Protein 2YCD (pdb70)

Structure (mmCIF, N/CA/C/O backbone):
data_2YCD
#
_entry.id   2YCD
#
_cell.length_a   49.200
_cell.length_b   95.500
_cell.length_c   88.100
_cell.angle_alpha   90.00
_cell.angle_beta   90.00
_cell.angle_gamma   90.00
#
_symmetry.space_group_name_H-M   'C 2 2 21'
#
loop_
_entity.id
_entity.type
_entity.pdbx_description
1 polymer 'GLUTATHIONE S-TRANSFERASE'
2 non-polymer S-(P-NITROBENZYL)GLUTATHIONE
3 non-polymer 'PHOSPHATE ION'
4 water water
#
loop_
_atom_site.group_PDB
_atom_site.id
_atom_site.type_symbol
_atom_site.label_atom_id
_atom_site.label_alt_id
_atom_site.label_comp_id
_atom_site.label_asym_id
_atom_site.label_entity_id
_atom_site.label_seq_id
_atom_site.pdbx_PDB_ins_code
_atom_site.Cartn_x
_atom_site.Cartn_y
_atom_site.Cartn_z
_atom_site.occupancy
_atom_site.B_iso_or_equiv
_atom_site.auth_seq_id
_atom_site.auth_comp_id
_atom_site.auth_asym_id
_atom_site.auth_atom_id
_atom_site.pdbx_PDB_model_num
ATOM 1 N N . LYS A 1 14 ? -12.093 12.865 5.267 1.00 33.39 14 LYS A N 1
ATOM 2 C CA . LYS A 1 14 ? -11.822 14.052 6.071 1.00 38.74 14 LYS A CA 1
ATOM 3 C C . LYS A 1 14 ? -12.009 15.312 5.235 1.00 27.50 14 LYS A C 1
ATOM 4 O O . LYS A 1 14 ? -11.365 15.479 4.203 1.00 29.13 14 LYS A O 1
ATOM 6 N N . PRO A 1 15 ? -12.892 16.210 5.680 1.00 31.03 15 PRO A N 1
ATOM 7 C CA . PRO A 1 15 ? -13.175 17.402 4.878 1.00 20.75 15 PRO A CA 1
ATOM 8 C C . PRO A 1 15 ? -12.058 18.437 4.980 1.00 18.32 15 PRO A C 1
ATOM 9 O O . PRO A 1 15 ? -11.530 18.681 6.067 1.00 20.95 15 PRO A O 1
ATOM 13 N N . ASN A 1 16 ? -11.696 19.032 3.850 1.00 11.79 16 ASN A N 1
ATOM 14 C CA . ASN A 1 16 ? -10.809 20.194 3.823 1.00 11.19 16 ASN A CA 1
ATOM 15 C C . ASN A 1 16 ? -11.357 21.296 4.724 1.00 9.80 16 ASN A C 1
ATOM 16 O O . ASN A 1 16 ? -12.565 21.466 4.817 1.00 10.99 16 ASN A O 1
ATOM 21 N N . PRO A 1 17 ? -10.473 22.057 5.379 1.00 10.08 17 PRO A N 1
ATOM 22 C CA . PRO A 1 17 ? -10.935 23.196 6.166 1.00 9.43 17 PRO A CA 1
ATOM 23 C C . PRO A 1 17 ? -11.234 24.423 5.291 1.00 8.83 17 PRO A C 1
ATOM 24 O O . PRO A 1 17 ? -10.754 24.543 4.152 1.00 9.68 17 PRO A O 1
ATOM 28 N N . THR A 1 18 ? -12.060 25.310 5.840 1.00 9.32 18 THR A N 1
ATOM 29 C CA . THR A 1 18 ? -12.420 26.573 5.218 1.00 9.08 18 THR A CA 1
ATOM 30 C C . THR A 1 18 ? -12.005 27.714 6.155 1.00 9.69 18 THR A C 1
ATOM 31 O O . THR A 1 18 ? -12.312 27.684 7.346 1.00 10.31 18 THR A O 1
ATOM 35 N N . ILE A 1 19 ? -11.291 28.696 5.622 1.00 8.73 19 ILE A N 1
ATOM 36 C CA A ILE A 1 19 ? -10.867 29.836 6.421 0.69 9.14 19 ILE A CA 1
ATOM 37 C CA B ILE A 1 19 ? -10.831 29.843 6.405 0.31 9.12 19 ILE A CA 1
ATOM 38 C C . ILE A 1 19 ? -11.500 31.130 5.936 1.00 9.04 19 ILE A C 1
ATOM 39 O O . ILE A 1 19 ? -11.764 31.302 4.740 1.00 11.05 19 ILE A O 1
ATOM 48 N N . THR A 1 20 ? -11.781 32.035 6.855 1.00 9.34 20 THR A N 1
ATOM 49 C CA . THR A 1 20 ? -12.324 33.331 6.452 1.00 10.06 20 THR A CA 1
ATOM 50 C C . THR A 1 20 ? -11.206 34.327 6.196 1.00 9.60 20 THR A C 1
ATOM 51 O O . THR A 1 20 ? -10.165 34.320 6.879 1.00 12.05 20 THR A O 1
ATOM 55 N N . VAL A 1 21 ? -11.422 35.179 5.196 1.00 9.21 21 VAL A N 1
ATOM 56 C CA . VAL A 1 21 ? -10.423 36.147 4.731 1.00 11.05 21 VAL A CA 1
ATOM 57 C C . VAL A 1 21 ? -11.159 37.411 4.295 1.00 11.49 21 VAL A C 1
ATOM 58 O O . VAL A 1 21 ? -12.374 37.373 4.101 1.00 11.54 21 VAL A O 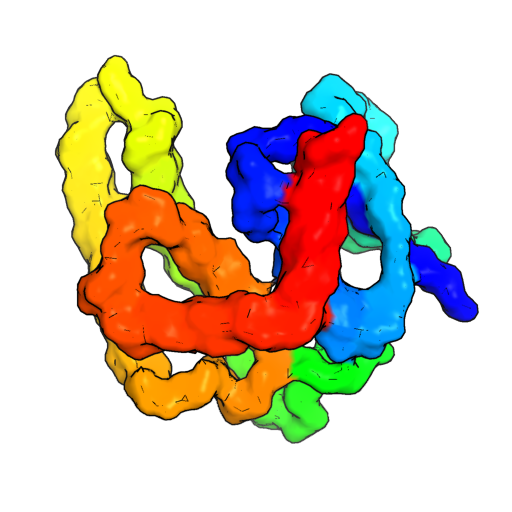1
ATOM 62 N N . PHE A 1 22 ? -10.447 38.529 4.176 1.00 11.53 22 PHE A N 1
ATOM 63 C CA . PHE A 1 22 ? -11.057 39.753 3.645 1.00 12.43 22 PHE A CA 1
ATOM 64 C C . PHE A 1 22 ? -11.426 39.554 2.174 1.00 11.25 22 PHE A C 1
ATOM 65 O O . PHE A 1 22 ? -10.631 39.034 1.389 1.00 12.78 22 PHE A O 1
ATOM 73 N N . GLU A 1 23 ? -12.617 39.999 1.790 1.00 13.07 23 GLU A N 1
ATOM 74 C CA . GLU A 1 23 ? -12.933 40.136 0.371 1.00 15.90 23 GLU A CA 1
ATOM 75 C C . GLU A 1 23 ? -12.039 41.190 -0.286 1.00 13.05 23 GLU A C 1
ATOM 76 O O . GLU A 1 23 ? -11.524 40.971 -1.378 1.00 16.01 23 GLU A O 1
ATOM 82 N N . ARG A 1 24 ? -11.874 42.328 0.381 1.00 12.75 24 ARG A N 1
ATOM 83 C CA . ARG A 1 24 ? -10.998 43.398 -0.113 1.00 17.91 24 ARG A CA 1
ATOM 84 C C . ARG A 1 24 ? -9.988 43.771 0.959 1.00 16.37 24 ARG A C 1
ATOM 85 O O . ARG A 1 24 ? -10.213 44.695 1.736 1.00 20.94 24 ARG A O 1
ATOM 93 N N . SER A 1 25 ? -8.868 43.049 0.999 1.00 14.61 25 SER A N 1
ATOM 94 C CA . SER A 1 25 ? -7.898 43.237 2.074 1.00 16.45 25 SER A CA 1
ATOM 95 C C . SER A 1 25 ? -7.261 44.619 2.057 1.00 16.14 25 SER A C 1
ATOM 96 O O . SER A 1 25 ? -6.914 45.133 0.997 1.00 19.80 25 SER A O 1
ATOM 99 N N . PRO A 1 26 ? -7.095 45.214 3.246 1.00 17.66 26 PRO A N 1
ATOM 100 C CA . PRO A 1 26 ? -6.476 46.541 3.339 1.00 20.45 26 PRO A CA 1
ATOM 101 C C . PRO A 1 26 ? -4.956 46.493 3.168 1.00 23.42 26 PRO A C 1
ATOM 102 O O . PRO A 1 26 ? -4.300 47.523 3.293 1.00 24.55 26 PRO A O 1
ATOM 106 N N . ASP A 1 27 ? -4.400 45.323 2.870 1.00 18.06 27 ASP A N 1
ATOM 107 C CA . ASP A 1 27 ? -2.948 45.184 2.766 1.00 17.19 27 ASP A CA 1
ATOM 108 C C . ASP A 1 27 ? -2.362 45.366 1.362 1.00 20.33 27 ASP A C 1
ATOM 109 O O . ASP A 1 27 ? -1.153 45.210 1.168 1.00 20.81 27 ASP A O 1
ATOM 114 N N . GLY A 1 28 ? -3.198 45.714 0.387 1.00 21.44 28 GLY A N 1
ATOM 115 C CA . GLY A 1 28 ? -2.721 45.960 -0.965 1.00 21.16 28 GLY A CA 1
ATOM 116 C C . GLY A 1 28 ? -2.226 44.718 -1.700 1.00 17.72 28 GLY A C 1
ATOM 117 O O . GLY A 1 28 ? -1.516 44.830 -2.694 1.00 25.37 28 GLY A O 1
ATOM 118 N N . GLY A 1 29 ? -2.600 43.541 -1.214 1.00 22.71 29 GLY A N 1
ATOM 119 C CA . GLY A 1 29 ? -2.179 42.301 -1.840 1.00 19.94 29 GLY A CA 1
ATOM 120 C C . GLY A 1 29 ? -0.814 41.823 -1.369 1.00 13.40 29 GLY A C 1
ATOM 121 O O . GLY A 1 29 ? -0.226 40.942 -1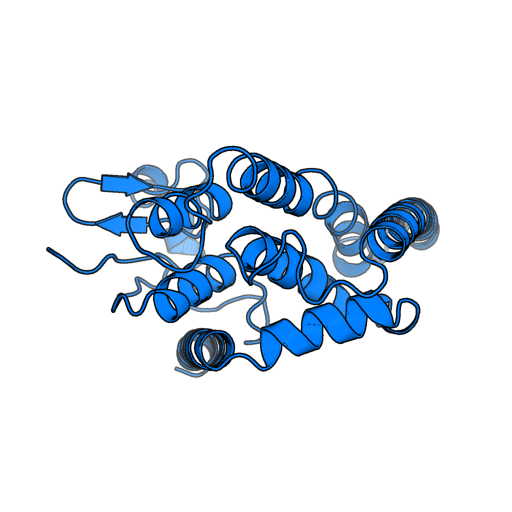.984 1.00 13.47 29 GLY A O 1
ATOM 122 N N . ARG A 1 30 ? -0.329 42.387 -0.266 1.00 13.33 30 ARG A N 1
ATOM 123 C CA . ARG A 1 30 ? 1.018 42.096 0.205 1.00 13.03 30 ARG A CA 1
ATOM 124 C C . ARG A 1 30 ? 1.105 40.919 1.168 1.00 10.56 30 ARG A C 1
ATOM 125 O O . ARG A 1 30 ? 2.185 40.618 1.665 1.00 11.20 30 ARG A O 1
ATOM 133 N N . GLY A 1 31 ? -0.024 40.279 1.447 1.00 11.55 31 GLY A N 1
ATOM 134 C CA . GLY A 1 31 ? -0.031 39.101 2.304 1.00 13.17 31 GLY A CA 1
ATOM 135 C C . GLY A 1 31 ? 0.365 39.374 3.741 1.00 10.61 31 GLY A C 1
ATOM 136 O O . GLY A 1 31 ? 1.116 38.610 4.356 1.00 13.32 31 GLY A O 1
ATOM 137 N N . LEU A 1 32 ? -0.142 40.480 4.279 1.00 11.16 32 LEU A N 1
ATOM 138 C CA . LEU A 1 32 ? 0.209 40.860 5.638 1.00 10.30 32 LEU A CA 1
ATOM 139 C C . LEU A 1 32 ? -0.918 40.604 6.619 1.00 10.54 32 LEU A C 1
ATOM 140 O O . LEU A 1 32 ? -0.688 40.647 7.827 1.00 14.54 32 LEU A O 1
ATOM 145 N N . ALA A 1 33 ? -2.125 40.334 6.135 1.00 10.03 33 ALA A N 1
ATOM 146 C CA . ALA A 1 33 ? -3.237 40.003 7.024 1.00 10.74 33 ALA A CA 1
ATOM 147 C C . ALA A 1 33 ? -3.047 38.611 7.640 1.00 10.35 33 ALA A C 1
ATOM 148 O O . ALA A 1 33 ? -2.273 37.790 7.122 1.00 10.27 33 ALA A O 1
ATOM 150 N N . ARG A 1 34 ? -3.771 38.339 8.725 1.00 8.70 34 ARG A N 1
ATOM 151 C CA A ARG A 1 34 ? -3.489 37.163 9.554 0.53 8.57 34 ARG A CA 1
ATOM 152 C CA B ARG A 1 34 ? -3.489 37.165 9.555 0.47 8.58 34 ARG A CA 1
ATOM 153 C C . ARG A 1 34 ? -3.977 35.830 8.993 1.00 8.71 34 ARG A C 1
ATOM 154 O O . ARG A 1 34 ? -3.725 34.782 9.579 1.00 8.44 34 ARG A O 1
ATOM 169 N N . ASP A 1 35 ? -4.643 35.857 7.841 1.00 8.32 35 ASP A N 1
ATOM 170 C CA . ASP A 1 35 ? -4.890 34.609 7.115 1.00 7.80 35 ASP A CA 1
ATOM 171 C C . ASP A 1 35 ? -3.579 34.058 6.534 1.00 8.32 35 ASP A C 1
ATOM 172 O O . ASP A 1 35 ? -3.457 32.855 6.307 1.00 8.75 35 ASP A O 1
ATOM 177 N N . MET A 1 36 ? -2.587 34.914 6.310 1.00 9.01 36 MET A N 1
ATOM 178 C CA . MET A 1 36 ? -1.372 34.462 5.642 1.00 8.49 36 MET A CA 1
ATOM 179 C C . MET A 1 36 ? -0.626 33.332 6.386 1.00 8.40 36 MET A C 1
ATOM 180 O O . MET A 1 36 ? -0.256 32.327 5.768 1.00 7.95 36 MET A O 1
ATOM 185 N N . PRO A 1 37 ? -0.399 33.475 7.707 1.00 7.31 37 PRO A N 1
ATOM 186 C CA . PRO A 1 37 ? 0.300 32.365 8.383 1.00 7.72 37 PRO A CA 1
ATOM 187 C C . PRO A 1 37 ? -0.503 31.078 8.349 1.00 6.08 37 PRO A C 1
ATOM 188 O O . PRO A 1 37 ? 0.085 30.002 8.286 1.00 7.96 37 PRO A O 1
ATOM 192 N N . VAL A 1 38 ? -1.834 31.171 8.382 1.00 7.35 38 VAL A N 1
ATOM 193 C CA . VAL A 1 38 ? -2.676 29.983 8.282 1.00 7.21 38 VAL A CA 1
ATOM 194 C C . VAL A 1 38 ? -2.540 29.318 6.893 1.00 7.00 38 VAL A C 1
ATOM 195 O O . VAL A 1 38 ? -2.364 28.108 6.800 1.00 7.01 38 VAL A O 1
ATOM 199 N N . ARG A 1 39 ? -2.652 30.105 5.824 1.00 7.55 39 ARG A N 1
ATOM 200 C CA . ARG A 1 39 ? -2.464 29.601 4.463 1.00 7.61 39 ARG A CA 1
ATOM 201 C C . ARG A 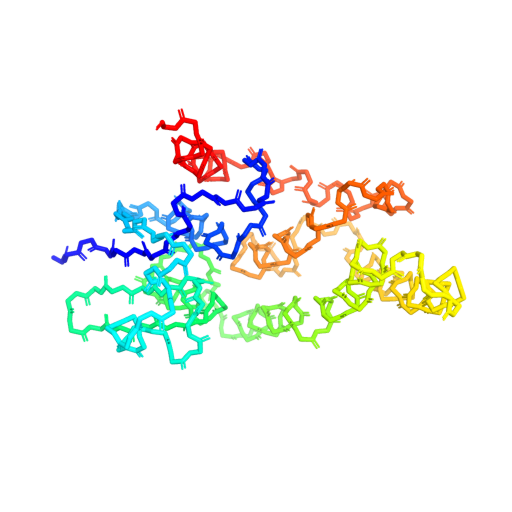1 39 ? -1.094 28.947 4.323 1.00 6.88 39 ARG A C 1
ATOM 202 O O . ARG A 1 39 ? -0.964 27.872 3.711 1.00 8.08 39 ARG A O 1
ATOM 210 N N . TRP A 1 40 ? -0.063 29.606 4.835 1.00 7.36 40 TRP A N 1
ATOM 211 C CA . TRP A 1 40 ? 1.294 29.085 4.738 1.00 7.35 40 TRP A CA 1
ATOM 212 C C . TRP A 1 40 ? 1.428 27.742 5.476 1.00 6.43 40 TRP A C 1
ATOM 213 O O . TRP A 1 40 ? 1.989 26.766 4.936 1.00 7.50 40 TRP A O 1
ATOM 224 N N . ALA A 1 41 ? 0.868 27.642 6.680 1.00 7.32 41 ALA A N 1
ATOM 225 C CA . ALA A 1 41 ? 0.890 26.376 7.403 1.00 8.19 41 ALA A CA 1
ATOM 226 C C . ALA A 1 41 ? 0.202 25.259 6.615 1.00 8.12 41 ALA A C 1
ATOM 227 O O . ALA A 1 41 ? 0.719 24.129 6.526 1.00 8.41 41 ALA A O 1
ATOM 229 N N . LEU A 1 42 ? -0.984 25.546 6.080 1.00 8.38 42 LEU A N 1
ATOM 230 C CA . LEU A 1 42 ? -1.695 24.548 5.260 1.00 8.44 42 LEU A CA 1
ATOM 231 C C . LEU A 1 42 ? -0.868 24.113 4.052 1.00 7.90 42 LEU A C 1
ATOM 232 O O . LEU A 1 42 ? -0.812 22.923 3.732 1.00 9.33 42 LEU A O 1
ATOM 237 N N . GLU A 1 43 ? -0.217 25.061 3.389 1.00 8.75 43 GLU A N 1
ATOM 238 C CA . GLU A 1 43 ? 0.623 24.701 2.247 1.00 9.03 43 GLU A CA 1
ATOM 239 C C . GLU A 1 43 ? 1.862 23.888 2.636 1.00 8.76 43 GLU A C 1
ATOM 240 O O . GLU A 1 43 ? 2.257 22.978 1.894 1.00 10.93 43 GLU A O 1
ATOM 246 N N . GLU A 1 44 ? 2.448 24.174 3.797 1.00 9.87 44 GLU A N 1
ATOM 247 C CA . GLU A 1 44 ? 3.620 23.411 4.260 1.00 9.28 44 GLU A CA 1
ATOM 248 C C . GLU A 1 44 ? 3.262 21.951 4.508 1.00 11.31 44 GLU A C 1
ATOM 249 O O . GLU A 1 44 ? 4.069 21.068 4.226 1.00 13.37 44 GLU A O 1
ATOM 255 N N . VAL A 1 45 ? 2.058 21.698 5.018 1.00 10.87 45 VAL A N 1
ATOM 256 C CA . VAL A 1 45 ? 1.665 20.319 5.319 1.00 11.53 45 VAL A CA 1
ATOM 257 C C . VAL A 1 45 ? 0.930 19.647 4.147 1.00 12.60 45 VAL A C 1
ATOM 258 O O . VAL A 1 45 ? 0.630 18.447 4.210 1.00 14.99 45 VAL A O 1
ATOM 262 N N . GLY A 1 46 ? 0.663 20.391 3.074 1.00 11.81 46 GLY A N 1
ATOM 263 C CA . GLY A 1 46 ? 0.030 19.826 1.892 1.00 12.74 46 GLY A CA 1
ATOM 264 C C . GLY A 1 46 ? -1.452 19.549 2.093 1.00 17.18 46 GLY A C 1
ATOM 265 O O . GLY A 1 46 ? -1.997 18.597 1.538 1.00 18.74 46 GLY A O 1
ATOM 266 N N . GLN A 1 47 ? -2.117 20.382 2.886 1.00 12.15 47 GLN A N 1
ATOM 267 C CA . GLN A 1 47 ? -3.561 20.255 3.102 1.00 10.85 47 GLN A CA 1
ATOM 268 C C . GLN A 1 47 ? -4.361 21.212 2.206 1.00 12.21 47 GLN A C 1
ATOM 269 O O . GLN A 1 47 ? -4.309 22.427 2.401 1.00 13.64 47 GLN A O 1
ATOM 275 N N . PRO A 1 48 ? -5.126 20.679 1.226 1.00 11.72 48 PRO A N 1
ATOM 276 C CA . PRO A 1 48 ? -6.010 21.557 0.446 1.00 12.03 48 PRO A CA 1
ATOM 277 C C . PRO A 1 48 ? -7.020 22.272 1.339 1.00 10.64 48 PRO A C 1
ATOM 278 O O . PRO A 1 48 ? -7.455 21.723 2.348 1.00 11.21 48 PRO A O 1
ATOM 282 N N . TYR A 1 49 ? -7.361 23.506 0.992 1.00 10.43 49 TYR A N 1
ATOM 283 C CA . TYR A 1 49 ? -8.287 24.271 1.810 1.00 10.23 49 TYR A CA 1
ATOM 284 C C . TYR A 1 49 ? -9.119 25.199 0.936 1.00 9.32 49 TYR A C 1
ATOM 285 O O . TYR A 1 49 ? -8.882 25.343 -0.290 1.00 11.69 49 TYR A O 1
ATOM 294 N N . HIS A 1 50 ? -10.096 25.825 1.569 1.00 9.70 50 HIS A N 1
ATOM 295 C CA . HIS A 1 50 ? -11.028 26.718 0.903 1.00 9.39 50 HIS A CA 1
ATOM 296 C C . HIS A 1 50 ? -11.117 28.013 1.674 1.00 9.68 50 HIS A C 1
ATOM 297 O O . HIS A 1 50 ? -10.756 28.064 2.862 1.00 9.84 50 HIS A O 1
ATOM 304 N N . VAL A 1 51 ? -11.580 29.064 1.012 1.00 10.52 51 VAL A N 1
ATOM 305 C CA . VAL A 1 51 ? -11.764 30.335 1.693 1.00 10.62 51 VAL A CA 1
ATOM 306 C C . VAL A 1 51 ? -13.182 30.852 1.552 1.00 11.85 51 VAL A C 1
ATOM 307 O O . VAL A 1 51 ? -13.886 30.551 0.570 1.00 13.71 51 VAL A O 1
ATOM 311 N N . ARG A 1 52 ? -13.594 31.610 2.559 1.00 11.36 52 ARG A N 1
ATOM 312 C CA A ARG A 1 52 ? -14.836 32.351 2.520 0.53 12.47 52 ARG A CA 1
ATOM 313 C CA B ARG A 1 52 ? -14.843 32.358 2.525 0.47 12.48 52 ARG A CA 1
ATOM 314 C C . ARG A 1 52 ? -14.488 33.827 2.656 1.00 11.85 52 ARG A C 1
ATOM 315 O O . ARG A 1 52 ? -13.958 34.251 3.686 1.00 11.70 52 ARG A O 1
ATOM 330 N N . ARG A 1 53 ? -14.759 34.597 1.604 1.00 12.15 53 ARG A N 1
ATOM 331 C CA . ARG A 1 53 ? -14.415 36.015 1.587 1.00 13.44 53 ARG A CA 1
ATOM 332 C C . ARG A 1 53 ? -15.493 36.852 2.261 1.00 16.07 53 ARG A C 1
ATOM 333 O O . ARG A 1 53 ? -16.681 36.712 1.958 1.00 20.35 53 ARG A O 1
ATOM 341 N N . LEU A 1 54 ? -15.087 37.724 3.175 1.00 13.01 54 LEU A N 1
ATOM 342 C CA . LEU A 1 54 ? -16.030 38.545 3.918 1.00 14.39 54 LEU A CA 1
ATOM 343 C C . LEU A 1 54 ? -15.829 40.013 3.609 1.00 18.99 54 LEU A C 1
ATOM 344 O O . LEU A 1 54 ? -14.711 40.523 3.670 1.00 16.08 54 LEU A O 1
ATOM 349 N N . SER A 1 55 ? -16.924 40.695 3.292 1.00 17.40 55 SER A N 1
ATOM 350 C CA . SER A 1 55 ? -16.895 42.144 3.185 1.00 18.01 55 SER A CA 1
ATOM 351 C C . SER A 1 55 ? -16.760 42.731 4.582 1.00 18.43 55 SER A C 1
ATOM 352 O O . SER A 1 55 ? -17.037 42.062 5.579 1.00 18.68 55 SER A O 1
ATOM 355 N N . PHE A 1 56 ? -16.328 43.982 4.666 1.00 24.84 56 PHE A N 1
ATOM 356 C CA . PHE A 1 56 ? -16.189 44.633 5.965 1.00 25.94 56 PHE A CA 1
ATOM 357 C C . PHE A 1 56 ? -17.517 44.655 6.709 1.00 20.53 56 PHE A C 1
ATOM 358 O O . PHE A 1 56 ? -17.560 44.500 7.926 1.00 27.67 56 PHE A O 1
ATOM 366 N N . GLU A 1 57 ? -18.601 44.823 5.962 1.00 28.06 57 GLU A N 1
ATOM 367 C CA . GLU A 1 57 ? -19.939 44.816 6.543 1.00 30.19 57 GLU A CA 1
ATOM 368 C C . GLU A 1 57 ? -20.328 43.426 7.051 1.00 21.10 57 GLU A C 1
ATOM 369 O O . GLU A 1 57 ? -20.911 43.289 8.116 1.00 22.30 57 GLU A O 1
ATOM 375 N N . ALA A 1 58 ? -20.004 42.395 6.275 1.00 21.84 58 ALA A N 1
ATOM 376 C CA . ALA A 1 58 ? -20.303 41.022 6.675 1.00 19.23 58 ALA A CA 1
ATOM 377 C C . ALA A 1 58 ? -19.573 40.615 7.955 1.00 18.23 58 ALA A C 1
ATOM 378 O O . ALA A 1 58 ? -20.100 39.867 8.768 1.00 19.06 58 ALA A O 1
ATOM 380 N N . MET A 1 59 ? -18.356 41.121 8.138 1.00 20.93 59 MET A N 1
ATOM 381 C CA . MET A 1 59 ? -17.553 40.764 9.302 1.00 21.12 59 MET A CA 1
ATOM 382 C C . MET A 1 59 ? -18.149 41.282 10.600 1.00 20.58 59 MET A C 1
ATOM 383 O O . MET A 1 59 ? -17.846 40.767 11.681 1.00 20.13 59 MET A O 1
ATOM 388 N N . LYS A 1 60 ? -19.002 42.297 10.482 1.00 22.92 60 LYS A N 1
ATOM 389 C CA . LYS A 1 60 ? -19.616 42.927 11.645 1.00 27.90 60 LYS A CA 1
ATOM 390 C C . LYS A 1 60 ? -21.001 42.357 11.960 1.00 33.15 60 LYS A C 1
ATOM 391 O O . LYS A 1 60 ? -21.584 42.681 12.995 1.00 42.68 60 LYS A O 1
ATOM 397 N N . GLU A 1 61 ? -21.527 41.518 11.067 1.00 27.00 61 GLU A N 1
ATOM 398 C CA . GLU A 1 61 ? -22.848 40.916 11.272 1.00 24.68 61 GLU A CA 1
ATOM 399 C C . GLU A 1 61 ? -22.811 39.879 12.390 1.00 22.82 61 GLU A C 1
ATOM 400 O O . GLU A 1 61 ? -21.785 39.231 12.634 1.00 19.80 61 GLU A O 1
ATOM 406 N N . ALA A 1 62 ? -23.948 39.697 13.052 1.00 21.55 62 ALA A N 1
ATOM 407 C CA . ALA A 1 62 ? -24.039 38.752 14.154 1.00 16.98 62 ALA A CA 1
ATOM 408 C C . ALA A 1 62 ? -23.731 37.308 13.741 1.00 19.94 62 ALA A C 1
ATOM 409 O O . ALA A 1 62 ? -23.304 36.493 14.553 1.00 22.54 62 ALA A O 1
ATOM 411 N N . SER A 1 63 ? -23.943 36.996 12.468 1.00 18.33 63 SER A N 1
ATOM 412 C CA A SER A 1 63 ? -23.655 35.668 11.937 0.18 18.21 63 SER A CA 1
ATOM 413 C CA B SER A 1 63 ? -23.660 35.661 11.959 0.82 18.18 63 SER A CA 1
ATOM 414 C C . SER A 1 63 ? -22.165 35.334 11.991 1.00 15.98 63 SER A C 1
ATOM 415 O O . SER A 1 63 ? -21.783 34.189 12.212 1.00 19.07 63 SER A O 1
ATOM 420 N N . HIS A 1 64 ? -21.323 36.336 11.767 1.00 15.37 64 HIS A N 1
ATOM 421 C CA . HIS A 1 64 ? -19.889 36.084 11.789 1.00 16.53 64 HIS A CA 1
ATOM 422 C C . HIS A 1 64 ? -19.364 35.802 13.202 1.00 16.55 64 HIS A C 1
ATOM 423 O O . HIS A 1 64 ? -18.367 35.103 13.372 1.00 14.23 64 HIS A O 1
ATOM 430 N N . LEU A 1 65 ? -20.045 36.330 14.210 1.00 16.81 65 LEU A N 1
ATOM 431 C CA . LEU A 1 65 ? -19.645 36.116 15.600 1.00 15.79 65 LEU A CA 1
ATOM 432 C C . LEU A 1 65 ? -19.695 34.649 16.013 1.00 17.86 65 LEU A C 1
ATOM 433 O O . LEU A 1 65 ? -19.014 34.252 16.962 1.00 19.59 65 LEU A O 1
ATOM 438 N N . ALA A 1 66 ? -20.485 33.833 15.318 1.00 17.95 66 ALA A N 1
ATOM 439 C CA . ALA A 1 66 ? -20.508 32.397 15.584 1.00 20.79 66 ALA A CA 1
ATOM 440 C C . ALA A 1 66 ? -19.208 31.715 15.170 1.00 23.59 66 ALA A C 1
ATOM 441 O O . ALA A 1 66 ? -18.985 30.541 15.481 1.00 30.25 66 ALA A O 1
ATOM 443 N N . TYR A 1 67 ? -18.361 32.445 14.450 1.00 17.80 67 TYR A N 1
ATOM 444 C CA . TYR A 1 67 ? -17.093 31.897 13.965 1.00 17.08 67 TYR A CA 1
ATOM 445 C C . TYR A 1 67 ? -15.906 32.574 14.628 1.00 18.43 67 TYR A C 1
ATOM 446 O O . TYR A 1 67 ? -14.887 31.934 14.920 1.00 19.12 67 TYR A O 1
ATOM 455 N N . GLN A 1 68 ? -16.043 33.875 14.848 1.00 14.18 68 GLN A N 1
ATOM 456 C CA . GLN A 1 68 ? -14.979 34.677 15.426 1.00 12.24 68 GLN A CA 1
ATOM 457 C C . GLN A 1 68 ? -15.651 35.698 16.352 1.00 11.68 68 GLN A C 1
ATOM 458 O O . GLN A 1 68 ? -16.299 36.629 15.879 1.00 12.26 68 GLN A O 1
ATOM 464 N N . PRO A 1 69 ? -15.536 35.493 17.672 1.00 11.32 69 PRO A N 1
ATOM 465 C CA . PRO A 1 69 ? -16.327 36.285 18.627 1.00 12.71 69 PRO A CA 1
ATOM 466 C C . PRO A 1 69 ? -15.983 37.762 18.686 1.00 12.50 69 PRO A C 1
ATOM 467 O O . PRO A 1 69 ? -16.723 38.523 19.316 1.00 12.50 69 PRO A O 1
ATOM 471 N N . PHE A 1 70 ? -14.878 38.165 18.062 1.00 10.10 70 PHE A N 1
ATOM 472 C CA . PHE A 1 70 ? -14.467 39.558 18.054 1.00 9.70 70 PHE A CA 1
ATOM 473 C C . PHE A 1 70 ? -14.629 40.194 16.674 1.00 11.52 70 PHE A C 1
ATOM 474 O O . PHE A 1 70 ? -14.130 41.302 16.433 1.00 12.02 70 PHE A O 1
ATOM 482 N N . GLY A 1 71 ? -15.324 39.485 15.779 1.00 9.99 71 GLY A N 1
ATOM 483 C CA . GLY A 1 71 ? -15.644 40.009 14.458 1.00 13.31 71 GLY A CA 1
ATOM 484 C C . GLY A 1 71 ? -14.441 40.231 13.560 1.00 14.35 71 GLY A C 1
ATOM 485 O O . GLY A 1 71 ? -14.442 41.149 12.728 1.00 17.24 71 GLY A O 1
ATOM 486 N N . GLN A 1 72 ? -13.417 39.392 13.721 1.00 11.76 72 GLN A N 1
ATOM 487 C CA . GLN A 1 72 ? -12.190 39.532 12.956 1.00 10.22 72 GLN A CA 1
ATOM 488 C C . GLN A 1 72 ? -11.933 38.281 12.121 1.00 11.00 72 GLN A C 1
ATOM 489 O O . GLN A 1 72 ? -12.628 37.273 12.259 1.00 12.77 72 GLN A O 1
ATOM 495 N N . ILE A 1 73 ? -10.922 38.348 11.258 1.00 9.60 73 ILE A N 1
ATOM 496 C CA . ILE A 1 73 ? -10.448 37.159 10.528 1.00 10.10 73 ILE A CA 1
ATOM 497 C C . ILE A 1 73 ? -8.999 36.863 10.965 1.00 8.57 73 ILE A C 1
ATOM 498 O O . ILE A 1 73 ? -8.292 37.760 11.424 1.00 9.22 73 ILE A O 1
ATOM 503 N N . PRO A 1 74 ? -8.543 35.614 10.832 1.00 8.24 74 PRO A N 1
ATOM 504 C CA . PRO A 1 74 ? -9.241 34.451 10.268 1.00 8.03 74 PRO A CA 1
ATOM 505 C C . PRO A 1 74 ? -9.945 33.563 11.288 1.00 9.51 74 PRO A C 1
ATOM 506 O O . PRO A 1 74 ? -9.594 33.519 12.466 1.00 9.65 74 PRO A O 1
ATOM 510 N N . SER A 1 75 ? -10.953 32.841 10.822 1.00 10.13 75 SER A N 1
ATOM 511 C CA . SER A 1 75 ? -11.467 31.684 11.543 1.00 9.21 75 SER A CA 1
ATOM 512 C C . SER A 1 75 ? -11.247 30.479 10.645 1.00 9.13 75 SER A C 1
ATOM 513 O O . SER A 1 75 ? -10.922 30.630 9.459 1.00 9.10 75 SER A O 1
ATOM 516 N N . TYR A 1 76 ? -11.454 29.298 11.208 1.00 9.30 76 TYR A N 1
ATOM 517 C CA . TYR A 1 76 ? -11.142 28.026 10.577 1.00 8.45 76 TYR A CA 1
ATOM 518 C C . TYR A 1 76 ? -12.297 27.085 10.894 1.00 10.32 76 TYR A C 1
ATOM 519 O O . TYR A 1 76 ? -12.661 26.926 12.057 1.00 11.60 76 TYR A O 1
ATOM 528 N N . GLU A 1 77 ? -12.870 26.469 9.866 1.00 10.13 77 GLU A N 1
ATOM 529 C CA . GLU A 1 77 ? -13.986 25.546 10.047 1.00 11.70 77 GLU A CA 1
ATOM 530 C C . GLU A 1 77 ? -13.677 24.248 9.355 1.00 13.83 77 GLU A C 1
ATOM 531 O O . GLU A 1 77 ? -13.301 24.234 8.191 1.00 13.33 77 GLU A O 1
ATOM 537 N N . GLN A 1 78 ? -13.842 23.147 10.080 1.00 13.50 78 GLN A N 1
ATOM 538 C CA . GLN A 1 78 ? -13.585 21.824 9.530 1.00 14.03 78 GLN A CA 1
ATOM 539 C C . GLN A 1 78 ? -14.518 20.835 10.211 1.00 15.54 78 GLN A C 1
ATOM 540 O O . GLN A 1 78 ? -14.344 20.491 11.384 1.00 15.32 78 GLN A O 1
ATOM 546 N N . GLY A 1 79 ? -15.538 20.403 9.483 1.00 19.00 79 GLY A N 1
ATOM 547 C CA . GLY A 1 79 ? -16.574 19.604 10.122 1.00 22.09 79 GLY A CA 1
ATOM 548 C C . GLY A 1 79 ? -17.164 20.374 11.298 1.00 14.83 79 GLY A C 1
ATOM 549 O O . GLY A 1 79 ? -17.559 21.541 11.150 1.00 21.03 79 GLY A O 1
ATOM 550 N N . ASP A 1 80 ? -17.217 19.734 12.465 1.00 19.01 80 ASP A N 1
ATOM 551 C CA . ASP A 1 80 ? -17.826 20.332 13.643 1.00 21.31 80 ASP A CA 1
ATOM 552 C C . ASP A 1 80 ? -16.903 21.317 14.329 1.00 18.53 80 ASP A C 1
ATOM 553 O O . ASP A 1 80 ? -17.338 22.050 15.214 1.00 18.72 80 ASP A O 1
ATOM 558 N N . LEU A 1 81 ? -15.630 21.303 13.950 1.00 16.39 81 LEU A N 1
ATOM 559 C CA . LEU A 1 81 ? -14.638 22.151 14.610 1.00 15.39 81 LEU A CA 1
ATOM 560 C C . LEU A 1 81 ? -14.631 23.557 14.024 1.00 11.35 81 LEU A C 1
ATOM 561 O O . LEU A 1 81 ? -14.493 23.734 12.814 1.00 13.09 81 LEU A O 1
ATOM 566 N N . ILE A 1 82 ? -14.812 24.542 14.886 1.00 12.31 82 ILE A N 1
ATOM 567 C CA . ILE A 1 82 ? -14.610 25.937 14.518 1.00 12.07 82 ILE A CA 1
ATOM 568 C C . ILE A 1 82 ? -13.547 26.491 15.462 1.00 11.27 82 ILE A C 1
ATOM 569 O O . ILE A 1 82 ? -13.654 26.371 16.701 1.00 12.08 82 ILE A O 1
ATOM 574 N N . LEU A 1 83 ? -12.507 27.080 14.877 1.00 10.60 83 LEU A N 1
ATOM 575 C CA . LEU A 1 83 ? -11.418 27.691 15.639 1.00 9.67 83 LEU A CA 1
ATOM 576 C C . LEU A 1 83 ? -11.247 29.124 15.226 1.00 10.04 83 LEU A C 1
ATOM 577 O O . LEU A 1 83 ? -11.594 29.524 14.092 1.00 10.17 83 LEU A O 1
ATOM 582 N N . PHE A 1 84 ? -10.670 29.906 16.131 1.00 9.23 84 PHE A N 1
ATOM 583 C CA . PHE A 1 84 ? -10.188 31.236 15.800 1.00 8.07 84 PHE A CA 1
ATOM 584 C C . PHE A 1 84 ? -8.819 31.411 16.462 1.00 7.97 84 PHE A C 1
ATOM 585 O O . PHE A 1 84 ? -8.354 30.499 17.163 1.00 8.15 84 PHE A O 1
ATOM 593 N N . GLU A 1 85 ? -8.206 32.567 16.215 1.00 7.96 85 GLU A N 1
ATOM 594 C CA . GLU A 1 85 ? -6.816 32.903 16.598 1.00 7.26 85 GLU A CA 1
ATOM 595 C C . GLU A 1 85 ? -5.822 32.287 15.640 1.00 6.84 85 GLU A C 1
ATOM 596 O O . GLU A 1 85 ? -5.627 31.079 15.648 1.00 7.03 85 GLU A O 1
ATOM 602 N N . SER A 1 86 ? -5.214 33.121 14.799 1.00 7.68 86 SER A N 1
ATOM 603 C CA . SER A 1 86 ? -4.198 32.651 13.864 1.00 8.45 86 SER A CA 1
ATOM 604 C C . SER A 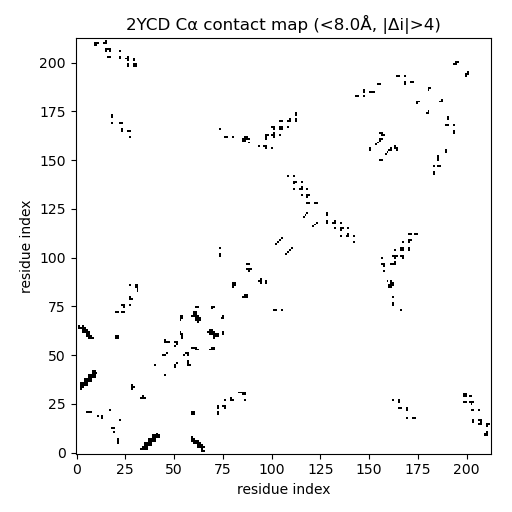1 86 ? -3.136 31.766 14.523 1.00 8.03 86 SER A C 1
ATOM 605 O O . SER A 1 86 ? -2.767 30.734 13.958 1.00 8.10 86 SER A O 1
ATOM 608 N N . GLY A 1 87 ? -2.689 32.130 15.731 1.00 7.38 87 GLY A N 1
ATOM 609 C CA . GLY A 1 87 ? -1.693 31.314 16.417 1.00 7.90 87 GLY A CA 1
ATOM 610 C C . GLY A 1 87 ? -2.216 29.916 16.760 1.00 6.95 87 GLY A C 1
ATOM 611 O O . GLY A 1 87 ? -1.499 28.914 16.642 1.00 7.73 87 GLY A O 1
ATOM 612 N N . ALA A 1 88 ? -3.470 29.841 17.215 1.00 7.30 88 ALA A N 1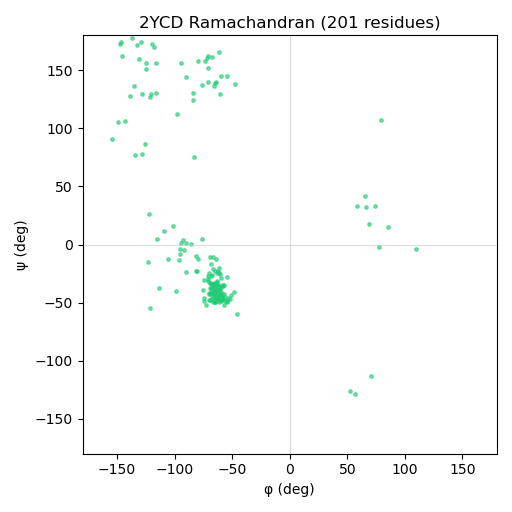
ATOM 613 C CA . ALA A 1 88 ? -4.081 28.576 17.604 1.00 7.72 88 ALA A CA 1
ATOM 614 C C . ALA A 1 88 ? -4.457 27.718 16.399 1.00 7.37 88 ALA A C 1
ATOM 615 O O . ALA A 1 88 ? -4.469 26.483 16.471 1.00 7.61 88 ALA A O 1
ATOM 617 N N . ILE A 1 89 ? -4.786 28.372 15.290 1.00 6.56 89 ILE A N 1
ATOM 618 C CA . ILE A 1 89 ? -5.103 27.672 14.047 1.00 8.25 89 ILE A CA 1
ATOM 619 C C . ILE A 1 89 ? -3.830 27.027 13.493 1.00 6.53 89 ILE A C 1
ATOM 620 O O . ILE A 1 89 ? -3.815 25.837 13.152 1.00 7.51 89 ILE A O 1
ATOM 625 N N . VAL A 1 90 ? -2.748 27.796 13.440 1.00 7.37 90 VAL A N 1
ATOM 626 C CA . VAL A 1 90 ? -1.446 27.240 13.087 1.00 8.04 90 VAL A CA 1
ATOM 627 C C . VAL A 1 90 ? -1.049 26.106 14.027 1.00 7.56 90 VAL A C 1
ATOM 628 O O . VAL A 1 90 ? -0.628 25.043 13.555 1.00 8.66 90 VAL A O 1
ATOM 632 N N . MET A 1 91 ? -1.273 26.271 15.333 1.00 7.95 91 MET A N 1
ATOM 633 C CA A MET A 1 91 ? -0.977 25.199 16.285 0.79 9.35 91 MET A CA 1
ATOM 634 C CA B MET A 1 91 ? -0.952 25.195 16.266 0.21 9.38 91 MET A CA 1
ATOM 635 C C . MET A 1 91 ? -1.726 23.913 15.942 1.00 9.22 91 MET A C 1
ATOM 636 O O . MET A 1 91 ? -1.150 22.827 15.911 1.00 9.70 91 MET A O 1
ATOM 645 N N . HIS A 1 92 ? -3.025 24.037 15.693 1.00 8.15 92 HIS A N 1
ATOM 646 C CA . HIS A 1 92 ? -3.857 22.879 15.367 1.00 9.54 92 HIS A CA 1
ATOM 647 C C . HIS A 1 92 ? -3.392 22.152 14.115 1.00 9.47 92 HIS A C 1
ATOM 648 O O . HIS A 1 92 ? -3.301 20.910 14.101 1.00 11.13 92 HIS A O 1
ATOM 655 N N . ILE A 1 93 ? -3.099 22.911 13.071 1.00 9.09 93 ILE A N 1
ATOM 656 C CA . ILE A 1 93 ? -2.566 22.343 11.835 1.00 10.23 93 ILE A CA 1
ATOM 657 C C . ILE A 1 93 ? -1.254 21.602 12.124 1.00 11.65 93 ILE A C 1
ATOM 658 O O . ILE A 1 93 ? -1.056 20.465 11.666 1.00 12.43 93 ILE A O 1
ATOM 663 N N . ALA A 1 94 ? -0.375 22.235 12.892 1.00 10.98 94 ALA A N 1
ATOM 664 C CA . ALA A 1 94 ? 0.935 21.672 13.207 1.00 11.96 94 ALA A CA 1
ATOM 665 C C . ALA A 1 94 ? 0.857 20.430 14.097 1.00 14.21 94 ALA A C 1
ATOM 666 O O . ALA A 1 94 ? 1.767 19.595 14.071 1.00 16.89 94 ALA A O 1
ATOM 668 N N . GLN A 1 95 ? -0.200 20.312 14.900 1.00 14.14 95 GLN A N 1
ATOM 669 C CA . GLN A 1 95 ? -0.329 19.188 15.831 1.00 17.07 95 GLN A CA 1
ATOM 670 C C . GLN A 1 95 ? -0.839 17.929 15.129 1.00 21.14 95 GLN A C 1
ATOM 671 O O . GLN A 1 95 ? -0.619 16.815 15.611 1.00 25.52 95 GLN A O 1
ATOM 677 N N . HIS A 1 96 ? -1.519 18.091 13.999 1.00 20.32 96 HIS A N 1
ATOM 678 C CA . HIS A 1 96 ? -2.181 16.955 13.365 1.00 21.45 96 HIS A CA 1
ATOM 679 C C . HIS A 1 96 ? -1.624 16.585 11.999 1.00 24.96 96 HIS A C 1
ATOM 680 O O . HIS A 1 96 ? -2.143 15.699 11.320 1.00 29.70 96 HIS A O 1
ATOM 687 N N . HIS A 1 97 ? -0.554 17.265 11.609 1.00 20.68 97 HIS A N 1
ATOM 688 C CA . HIS A 1 97 ? 0.200 16.917 10.418 1.00 20.80 97 HIS A CA 1
ATOM 689 C C . HIS A 1 97 ? 1.669 16.816 10.805 1.00 24.09 97 HIS A C 1
ATOM 690 O O . HIS A 1 97 ? 2.035 17.112 11.944 1.00 34.93 97 HIS A O 1
ATOM 697 N N . SER A 1 98 ? 2.522 16.394 9.878 1.00 23.44 98 SER A N 1
ATOM 698 C CA A SER A 1 98 ? 3.953 16.364 10.147 0.50 22.30 98 SER A CA 1
ATOM 699 C CA B SER A 1 98 ? 3.959 16.353 10.131 0.50 22.31 98 SER A CA 1
ATOM 700 C C . SER A 1 98 ? 4.655 17.505 9.413 1.00 20.35 98 SER A C 1
ATOM 701 O O . SER A 1 98 ? 4.186 17.958 8.368 1.00 27.00 98 SER A O 1
ATOM 706 N N . GLY A 1 99 ? 5.769 17.976 9.976 1.00 20.50 99 GLY A N 1
ATOM 707 C CA . GLY A 1 99 ? 6.580 18.974 9.305 1.00 23.54 99 GLY A CA 1
ATOM 708 C C . GLY A 1 99 ? 6.594 20.376 9.884 1.00 22.72 99 GLY A C 1
ATOM 709 O O . GLY A 1 99 ? 7.320 21.242 9.384 1.00 26.29 99 GLY A O 1
ATOM 710 N N . LEU A 1 100 ? 5.802 20.615 10.922 1.00 14.63 100 LEU A N 1
ATOM 711 C CA . LEU A 1 100 ? 5.756 21.941 11.545 1.00 12.38 100 LEU A CA 1
ATOM 712 C C . LEU A 1 100 ? 6.087 21.952 13.043 1.00 11.80 100 LEU A C 1
ATOM 713 O O . LEU A 1 100 ? 6.322 23.019 13.615 1.00 11.66 100 LEU A O 1
ATOM 718 N N . LEU A 1 101 ? 6.072 20.780 13.679 1.00 13.92 101 LEU A N 1
ATOM 719 C CA . LEU A 1 101 ? 6.488 20.643 15.075 1.00 15.02 101 LEU A CA 1
ATOM 720 C C . LEU A 1 101 ? 7.387 19.420 15.180 1.00 18.52 101 LEU A C 1
ATOM 721 O O . LEU A 1 101 ? 7.100 18.389 14.576 1.00 21.16 101 LEU A O 1
ATOM 726 N N . PRO A 1 102 ? 8.501 19.534 15.909 1.00 17.07 102 PRO A N 1
ATOM 727 C CA . PRO A 1 102 ? 9.349 18.344 16.018 1.00 18.32 102 PRO A CA 1
ATOM 728 C C . PRO A 1 102 ? 8.718 17.300 16.935 1.00 17.96 102 PRO A C 1
ATOM 729 O O . PRO A 1 102 ? 7.853 17.608 17.762 1.00 18.85 102 PRO A O 1
ATOM 733 N N . GLU A 1 103 ? 9.139 16.051 16.758 1.00 26.12 103 GLU A N 1
ATOM 734 C CA . GLU A 1 103 ? 8.630 14.945 17.561 1.00 32.99 103 GLU A CA 1
ATOM 735 C C . GLU A 1 103 ? 9.204 14.930 18.980 1.00 19.91 103 GLU A C 1
ATOM 736 O O . GLU A 1 103 ? 8.491 14.639 19.940 1.00 29.32 103 GLU A O 1
ATOM 742 N N . ASP A 1 104 ? 10.486 15.251 19.106 1.00 20.58 104 ASP A N 1
ATOM 743 C CA . ASP A 1 104 ? 11.120 15.263 20.420 1.00 21.23 104 ASP A CA 1
ATOM 744 C C . ASP A 1 104 ? 10.421 16.269 21.326 1.00 27.86 104 ASP A C 1
ATOM 745 O O . ASP A 1 104 ? 10.218 17.430 20.939 1.00 21.22 104 ASP A O 1
ATOM 750 N N . GLN A 1 105 ? 10.055 15.825 22.526 1.00 21.82 105 GLN A N 1
ATOM 751 C CA . GLN A 1 105 ? 9.243 16.637 23.432 1.00 27.08 105 GLN A CA 1
ATOM 752 C C . GLN A 1 105 ? 9.916 17.931 23.899 1.00 19.40 105 GLN A C 1
ATOM 753 O O . GLN A 1 105 ? 9.247 18.961 24.035 1.00 20.74 105 GLN A O 1
ATOM 759 N N . LEU A 1 106 ? 11.224 17.891 24.133 1.00 18.01 106 LEU A N 1
ATOM 760 C CA . LEU A 1 106 ? 11.941 19.090 24.543 1.00 18.93 106 LEU A CA 1
ATOM 761 C C . LEU A 1 106 ? 11.952 20.119 23.419 1.00 23.12 106 LEU A C 1
ATOM 762 O O . LEU A 1 106 ? 11.635 21.291 23.625 1.00 16.72 106 LEU A O 1
ATOM 767 N N . ARG A 1 107 ? 12.319 19.672 22.225 1.00 17.46 107 ARG A N 1
ATOM 768 C CA . ARG A 1 107 ? 12.356 20.556 21.065 1.00 20.32 107 ARG A CA 1
ATOM 769 C C . ARG A 1 107 ? 10.967 21.109 20.759 1.00 14.61 107 ARG A C 1
ATOM 770 O O . ARG A 1 107 ? 10.818 22.280 20.392 1.00 13.85 107 ARG A O 1
ATOM 778 N N . ARG A 1 108 ? 9.947 20.285 20.915 1.00 11.73 108 ARG A N 1
ATOM 779 C CA A ARG A 1 108 ? 8.589 20.742 20.667 0.36 12.26 108 ARG A CA 1
ATOM 780 C CA B ARG A 1 108 ? 8.579 20.712 20.686 0.64 12.20 108 ARG A CA 1
ATOM 781 C C . ARG A 1 108 ? 8.169 21.841 21.640 1.00 9.46 108 ARG A C 1
ATOM 782 O O . ARG A 1 108 ? 7.565 22.833 21.226 1.00 9.98 108 ARG A O 1
ATOM 797 N N . ALA A 1 109 ? 8.497 21.691 22.923 1.00 9.32 109 ALA A N 1
ATOM 798 C CA . ALA A 1 109 ? 8.153 22.699 23.914 1.00 9.18 109 ALA A CA 1
ATOM 799 C C . ALA A 1 109 ? 8.837 24.024 23.602 1.00 10.42 109 ALA A C 1
ATOM 800 O O . ALA A 1 109 ? 8.236 25.096 23.779 1.00 9.02 109 ALA A O 1
ATOM 802 N N . ARG A 1 110 ? 10.090 23.979 23.155 1.00 10.08 110 ARG A N 1
ATOM 803 C CA . ARG A 1 110 ? 10.783 25.204 22.785 1.00 10.87 110 ARG A CA 1
ATOM 804 C C . ARG A 1 110 ? 10.199 25.838 21.513 1.00 9.89 110 ARG A C 1
ATOM 805 O O . ARG A 1 110 ? 10.173 27.069 21.384 1.00 10.42 110 ARG A O 1
ATOM 813 N N . THR A 1 111 ? 9.723 25.016 20.582 1.00 10.11 111 THR A N 1
ATOM 814 C CA . THR A 1 111 ? 9.077 25.527 19.378 1.00 9.06 111 THR A CA 1
ATOM 815 C C . THR A 1 111 ? 7.820 26.303 19.778 1.00 9.04 111 THR A C 1
ATOM 816 O O . THR A 1 111 ? 7.568 27.409 19.275 1.00 8.67 111 THR A O 1
ATOM 820 N N . VAL A 1 112 ? 7.040 25.741 20.697 1.00 8.98 112 VAL A N 1
ATOM 821 C CA . VAL A 1 112 ? 5.847 26.421 21.195 1.00 7.41 112 VAL A CA 1
ATOM 822 C C . VAL A 1 112 ? 6.229 27.732 21.910 1.00 8.36 112 VAL A C 1
ATOM 823 O O . VAL A 1 112 ? 5.542 28.753 21.738 1.00 7.78 112 VAL A O 1
ATOM 827 N N . ALA A 1 113 ? 7.313 27.743 22.696 1.00 7.42 113 ALA A N 1
ATOM 828 C CA . ALA A 1 113 ? 7.797 29.004 23.254 1.00 7.71 113 ALA A CA 1
ATOM 829 C C . ALA A 1 113 ? 7.977 30.086 22.165 1.00 8.83 113 ALA A C 1
ATOM 830 O O . ALA A 1 113 ? 7.542 31.232 22.335 1.00 8.14 113 ALA A O 1
ATOM 832 N N . TRP A 1 114 ? 8.612 29.726 21.051 1.00 7.28 114 TRP A N 1
ATOM 833 C CA . TRP A 1 114 ? 8.858 30.703 19.996 1.00 7.60 114 TRP A CA 1
ATOM 834 C C . TRP A 1 114 ? 7.583 31.110 19.258 1.00 6.40 114 TRP A C 1
ATOM 835 O O . TRP A 1 114 ? 7.489 32.247 18.801 1.00 7.80 114 TRP A O 1
ATOM 846 N N . MET A 1 115 ? 6.597 30.217 19.164 1.00 7.17 115 MET A N 1
ATOM 847 C CA . MET A 1 115 ? 5.274 30.607 18.635 1.00 7.46 115 MET A CA 1
ATOM 848 C C . MET A 1 115 ? 4.653 31.714 19.495 1.00 7.76 115 MET A C 1
ATOM 849 O O . MET A 1 115 ? 4.197 32.745 18.977 1.00 8.36 115 MET A O 1
ATOM 854 N N . PHE A 1 116 ? 4.652 31.516 20.807 1.00 7.23 116 PHE A N 1
ATOM 855 C CA . PHE A 1 116 ? 4.171 32.558 21.713 1.00 7.40 116 PHE A CA 1
ATOM 856 C C . PHE A 1 116 ? 5.017 33.825 21.681 1.00 6.87 116 PHE A C 1
ATOM 857 O O . PHE A 1 116 ? 4.481 34.929 21.744 1.00 9.01 116 PHE A O 1
ATOM 865 N N . ALA A 1 117 ? 6.339 33.687 21.575 1.00 6.79 117 ALA A N 1
ATOM 866 C CA . ALA A 1 117 ? 7.203 34.866 21.513 1.00 7.64 117 ALA A CA 1
ATOM 867 C C . ALA A 1 117 ? 6.927 35.718 20.279 1.00 6.39 117 ALA A C 1
ATOM 868 O O . ALA A 1 117 ? 6.923 36.947 20.352 1.00 7.38 117 ALA A O 1
ATOM 870 N N . ALA A 1 118 ? 6.715 35.077 19.141 1.00 7.72 118 ALA A N 1
ATOM 871 C CA . ALA A 1 118 ? 6.372 35.817 17.932 1.00 7.41 118 ALA A CA 1
ATOM 872 C C . ALA A 1 118 ? 5.167 36.704 18.199 1.00 7.65 118 ALA A C 1
ATOM 873 O O . ALA A 1 118 ? 5.141 37.864 17.791 1.00 7.90 118 ALA A O 1
ATOM 875 N N . LEU A 1 119 ? 4.136 36.152 18.834 1.00 6.96 119 LEU A N 1
ATOM 876 C CA . LEU A 1 119 ? 2.860 36.870 18.965 1.00 7.61 119 LEU A CA 1
ATOM 877 C C . LEU A 1 119 ? 2.743 37.727 20.217 1.00 9.26 119 LEU A C 1
ATOM 878 O O . LEU A 1 119 ? 1.961 38.688 20.206 1.00 9.94 119 LEU A O 1
ATOM 883 N N . ASN A 1 120 ? 3.508 37.414 21.276 1.00 7.00 120 ASN A N 1
ATOM 884 C CA A ASN A 1 120 ? 3.308 38.054 22.577 0.66 7.41 120 ASN A CA 1
ATOM 885 C CA B ASN A 1 120 ? 3.336 38.046 22.584 0.34 7.41 120 ASN A CA 1
ATOM 886 C C . ASN A 1 120 ? 4.518 38.856 23.076 1.00 8.28 120 ASN A C 1
ATOM 887 O O . ASN A 1 120 ? 4.438 39.514 24.116 1.00 9.59 120 ASN A O 1
ATOM 896 N N . THR A 1 121 ? 5.635 38.772 22.363 1.00 8.05 121 THR A N 1
ATOM 897 C CA . THR A 1 121 ? 6.803 39.604 22.654 1.00 8.50 121 THR A CA 1
ATOM 898 C C . THR A 1 121 ? 7.194 40.454 21.431 1.00 8.22 121 THR A C 1
ATOM 899 O O . THR A 1 121 ? 7.278 41.698 21.518 1.00 10.57 121 THR A O 1
ATOM 903 N N . ILE A 1 122 ? 7.409 39.820 20.283 1.00 7.68 122 ILE A N 1
ATOM 904 C CA . ILE A 1 122 ? 7.824 40.580 19.094 1.00 7.80 122 ILE A CA 1
ATOM 905 C C . ILE A 1 122 ? 6.660 41.380 18.477 1.00 9.78 122 ILE A C 1
ATOM 906 O O . ILE A 1 122 ? 6.774 42.592 18.246 1.00 9.00 122 ILE A O 1
ATOM 911 N N . GLU A 1 123 ? 5.517 40.735 18.268 1.00 8.98 123 GLU A N 1
ATOM 912 C CA . GLU A 1 123 ? 4.406 41.421 17.631 1.00 11.50 123 GLU A CA 1
ATOM 913 C C . GLU A 1 123 ? 3.979 42.701 18.360 1.00 8.51 123 GLU A C 1
ATOM 914 O O . GLU A 1 123 ? 3.813 43.724 17.703 1.00 8.82 123 GLU A O 1
ATOM 920 N N . PRO A 1 124 ? 3.787 42.664 19.694 1.00 7.80 124 PRO A N 1
ATOM 921 C CA . PRO A 1 124 ? 3.365 43.922 20.333 1.00 9.45 124 PRO A CA 1
ATOM 922 C C . PRO A 1 124 ? 4.362 45.060 20.134 1.00 9.45 124 PRO A C 1
ATOM 923 O O . PRO A 1 124 ? 3.932 46.205 19.939 1.00 12.08 124 PRO A O 1
ATOM 927 N N . SER A 1 125 ? 5.658 44.784 20.131 1.00 9.31 125 SER A N 1
ATOM 928 C CA A SER A 1 125 ? 6.661 45.814 19.892 0.33 13.31 125 SER A CA 1
ATOM 929 C CA B SER A 1 125 ? 6.637 45.845 19.902 0.34 13.30 125 SER A CA 1
ATOM 930 C CA C SER A 1 125 ? 6.655 45.827 19.892 0.33 13.31 125 SER A CA 1
ATOM 931 C C . SER A 1 125 ? 6.525 46.398 18.482 1.00 12.90 125 SER A C 1
ATOM 932 O O . SER A 1 125 ? 6.693 47.598 18.260 1.00 13.70 125 SER A O 1
ATOM 939 N N . ILE A 1 126 ? 6.233 45.540 17.513 1.00 10.00 126 ILE A N 1
ATOM 940 C CA . ILE A 1 126 ? 6.057 45.987 16.140 1.00 10.31 126 ILE A CA 1
ATOM 941 C C . ILE A 1 126 ? 4.779 46.790 15.986 1.00 12.25 126 ILE A C 1
ATOM 942 O O . ILE A 1 126 ? 4.789 47.888 15.398 1.00 12.84 126 ILE A O 1
ATOM 947 N N . LEU A 1 127 ? 3.680 46.281 16.520 1.00 10.22 127 LEU A N 1
ATOM 948 C CA . LEU A 1 127 ? 2.393 46.940 16.350 1.00 11.68 127 LEU A CA 1
ATOM 949 C C . LEU A 1 127 ? 2.316 48.266 17.107 1.00 13.10 127 LEU A C 1
ATOM 950 O O . LEU A 1 127 ? 1.663 49.206 16.646 1.00 13.46 127 LEU A O 1
ATOM 955 N N . ASN A 1 128 ? 2.976 48.359 18.257 1.00 12.24 128 ASN A N 1
ATOM 956 C CA . ASN A 1 128 ? 2.992 49.628 18.988 1.00 12.93 128 ASN A CA 1
ATOM 957 C C . ASN A 1 128 ? 3.627 50.703 18.104 1.00 12.82 128 ASN A C 1
ATOM 958 O O . ASN A 1 128 ? 3.162 51.845 18.067 1.00 15.35 128 ASN A O 1
ATOM 963 N N . PHE A 1 129 ? 4.652 50.311 17.359 1.00 11.97 129 PHE A N 1
ATOM 964 C CA . PHE A 1 129 ? 5.303 51.203 16.409 1.00 11.24 129 PHE A CA 1
ATOM 965 C C . PHE A 1 129 ? 4.478 51.487 15.163 1.00 12.50 129 PHE A C 1
ATOM 966 O O . PHE A 1 129 ? 4.265 52.657 14.812 1.00 12.08 129 PHE A O 1
ATOM 974 N N . THR A 1 130 ? 3.996 50.451 14.485 1.00 12.59 130 THR A N 1
ATOM 975 C CA . THR A 1 130 ? 3.304 50.684 13.213 1.00 11.60 130 THR A CA 1
ATOM 976 C C . THR A 1 130 ? 1.965 51.405 13.403 1.00 15.27 130 THR A C 1
ATOM 977 O O . THR A 1 130 ? 1.518 52.134 12.509 1.00 14.83 130 THR A O 1
ATOM 981 N N . THR A 1 131 ? 1.340 51.237 14.565 1.00 16.70 131 THR A N 1
ATOM 982 C CA . THR A 1 131 ? 0.097 51.933 14.867 1.00 14.16 131 THR A CA 1
ATOM 983 C C . THR A 1 131 ? 0.321 53.450 14.910 1.00 17.74 131 THR A C 1
ATOM 984 O O . THR A 1 131 ? -0.432 54.217 14.292 1.00 17.05 131 THR A O 1
ATOM 988 N N . VAL A 1 132 ? 1.353 53.883 15.633 1.00 15.21 132 VAL A N 1
ATOM 989 C CA . VAL A 1 132 ? 1.712 55.294 15.678 1.00 16.08 132 VAL A CA 1
ATOM 990 C C . VAL A 1 132 ? 2.160 55.762 14.296 1.00 15.82 132 VAL A C 1
ATOM 991 O O . VAL A 1 132 ? 1.719 56.811 13.806 1.00 15.88 132 VAL A O 1
ATOM 995 N N . TRP A 1 133 ? 3.018 54.974 13.661 1.00 14.31 133 TRP A N 1
ATOM 996 C CA . TRP A 1 133 ? 3.635 55.361 12.404 1.00 16.07 133 TRP A CA 1
ATOM 997 C C . TRP A 1 133 ? 2.593 55.588 11.315 1.00 15.97 133 TRP A C 1
ATOM 998 O O . TRP A 1 133 ? 2.674 56.573 10.578 1.00 19.24 133 TRP A O 1
ATOM 1009 N N . LEU A 1 134 ? 1.603 54.705 11.224 1.00 16.62 134 LEU A N 1
ATOM 1010 C CA . LEU A 1 134 ? 0.629 54.743 10.131 1.00 17.40 134 LEU A CA 1
ATOM 1011 C C . LEU A 1 134 ? -0.701 55.419 10.488 1.00 28.07 134 LEU A C 1
ATOM 1012 O O . LEU A 1 134 ? -1.262 56.171 9.681 1.00 30.67 134 LEU A O 1
ATOM 1017 N N . PHE A 1 135 ? -1.203 55.167 11.691 1.00 23.34 135 PHE A N 1
ATOM 1018 C CA . PHE A 1 135 ? -2.568 55.562 12.037 1.00 26.13 135 PHE A CA 1
ATOM 1019 C C . PHE A 1 135 ? -2.675 56.892 12.782 1.00 22.99 135 PHE A C 1
ATOM 1020 O O . PHE A 1 135 ? -3.765 57.450 12.891 1.00 25.57 135 PHE A O 1
ATOM 1028 N N . GLU A 1 136 ? -1.555 57.411 13.279 1.00 25.63 136 GLU A N 1
ATOM 1029 C CA . GLU A 1 136 ? -1.603 58.584 14.153 1.00 21.79 136 GLU A CA 1
ATOM 1030 C C . GLU A 1 136 ? -0.804 59.813 13.699 1.00 26.46 136 GLU A C 1
ATOM 1031 O O . GLU A 1 136 ? -0.409 60.639 14.524 1.00 30.07 136 GLU A O 1
ATOM 1037 N N . ARG A 1 137 ? -0.590 59.963 12.394 1.00 24.49 137 ARG A N 1
ATOM 1038 C CA . ARG A 1 137 ? 0.041 61.180 11.891 1.00 23.13 137 ARG A CA 1
ATOM 1039 C C . ARG A 1 137 ? -0.891 62.363 12.086 1.00 33.68 137 ARG A C 1
ATOM 1040 O O . ARG A 1 137 ? -2.094 62.189 12.260 1.00 40.04 137 ARG A O 1
ATOM 1048 N N . ASN A 1 138 ? -0.331 63.566 12.040 1.00 47.75 138 ASN A N 1
ATOM 1049 C CA . ASN A 1 138 ? -1.128 64.787 12.115 1.00 61.04 138 ASN A CA 1
ATOM 1050 C C . ASN A 1 138 ? -1.954 64.870 13.393 1.00 49.15 138 ASN A C 1
ATOM 1051 O O . ASN A 1 138 ? -3.069 65.391 13.399 1.00 58.04 138 ASN A O 1
ATOM 1053 N N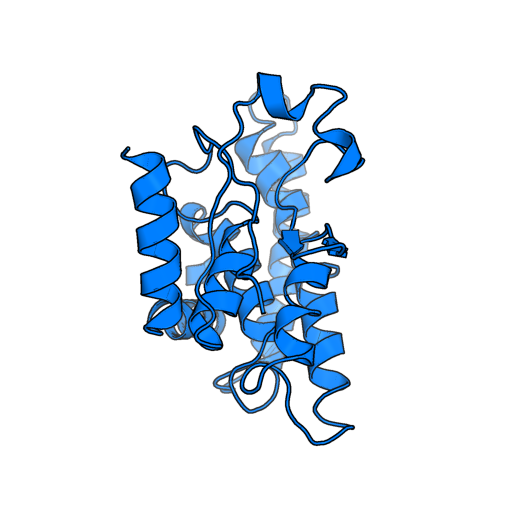 . GLU A 1 139 ? -1.399 64.320 14.465 1.00 55.45 139 GLU A N 1
ATOM 1054 C CA . GLU A 1 139 ? -1.867 64.595 15.818 1.00 60.42 139 GLU A CA 1
ATOM 1055 C C . GLU A 1 139 ? -0.719 64.362 16.784 1.00 56.59 139 GLU A C 1
ATOM 1056 O O . GLU A 1 139 ? -0.526 63.247 17.272 1.00 65.94 139 GLU A O 1
ATOM 1062 N N . PRO A 1 140 ? 0.051 65.426 17.058 1.00 64.53 140 PRO A N 1
ATOM 1063 C CA . PRO A 1 140 ? 1.264 65.329 17.873 1.00 53.16 140 PRO A CA 1
ATOM 1064 C C . PRO A 1 140 ? 0.989 64.855 19.300 1.00 61.11 140 PRO A C 1
ATOM 1065 O O . PRO A 1 140 ? -0.154 64.847 19.761 1.00 69.08 140 PRO A O 1
ATOM 1069 N N . TRP A 1 141 ? 2.051 64.468 19.992 1.00 48.02 141 TRP A N 1
ATOM 1070 C CA . TRP A 1 141 ? 3.386 64.506 19.414 1.00 47.24 141 TRP A CA 1
ATOM 1071 C C . TRP A 1 141 ? 3.670 63.262 18.571 1.00 34.39 141 TRP A C 1
ATOM 1072 O O . TRP A 1 141 ? 4.406 62.378 19.002 1.00 40.42 141 TRP A O 1
ATOM 1074 N N . HIS A 1 142 ? 3.088 63.196 17.373 1.00 46.68 142 HIS A N 1
ATOM 1075 C CA . HIS A 1 142 ? 3.242 62.017 16.528 1.00 37.94 142 HIS A CA 1
ATOM 1076 C C . HIS A 1 142 ? 4.693 61.567 16.476 1.00 33.52 142 HIS A C 1
ATOM 1077 O O . HIS A 1 142 ? 5.011 60.443 16.860 1.00 25.14 142 HIS A O 1
ATOM 1084 N N . GLU A 1 143 ? 5.575 62.446 16.007 1.00 26.22 143 GLU A N 1
ATOM 1085 C CA . GLU A 1 143 ? 6.994 62.105 15.902 1.00 26.22 143 GLU A CA 1
ATOM 1086 C C . GLU A 1 143 ? 7.610 61.741 17.249 1.00 28.58 143 GLU A C 1
ATOM 1087 O O . GLU A 1 143 ? 8.568 60.964 17.309 1.00 27.35 143 GLU A O 1
ATOM 1093 N N . ALA A 1 144 ? 7.065 62.300 18.325 1.00 30.64 144 ALA A N 1
ATOM 1094 C CA . ALA A 1 144 ? 7.566 61.987 19.660 1.00 33.61 144 ALA A CA 1
ATOM 1095 C C . ALA A 1 144 ? 7.153 60.591 20.140 1.00 32.35 144 ALA A C 1
ATOM 1096 O O . ALA A 1 144 ? 7.978 59.841 20.666 1.00 27.00 144 ALA A O 1
ATOM 1098 N N . ARG A 1 145 ? 5.880 60.249 19.965 1.00 30.20 145 ARG A N 1
ATOM 1099 C CA . ARG A 1 145 ? 5.379 58.925 20.339 1.00 24.95 145 ARG A CA 1
ATOM 1100 C C . ARG A 1 145 ? 6.015 57.882 19.417 1.00 25.16 145 ARG A C 1
ATOM 1101 O O . ARG A 1 145 ? 6.291 56.740 19.807 1.00 21.90 145 ARG A O 1
ATOM 1109 N N . LEU A 1 146 ? 6.241 58.291 18.178 1.00 20.64 146 LEU A N 1
ATOM 1110 C CA . LEU A 1 146 ? 6.942 57.468 17.216 1.00 15.28 146 LEU A CA 1
ATOM 1111 C C . LEU A 1 146 ? 8.359 57.140 17.698 1.00 27.08 146 LEU A C 1
ATOM 1112 O O . LEU A 1 146 ? 8.796 55.986 17.654 1.00 16.89 146 LEU A O 1
ATOM 1117 N N . ALA A 1 147 ? 9.078 58.152 18.173 1.00 22.32 147 ALA A N 1
ATOM 1118 C CA . ALA A 1 147 ? 10.448 57.924 18.620 1.00 24.76 147 ALA A CA 1
ATOM 1119 C C . ALA A 1 147 ? 10.495 56.934 19.782 1.00 20.02 147 ALA A C 1
ATOM 1120 O O . ALA A 1 147 ? 11.370 56.063 19.822 1.00 18.74 147 ALA A O 1
ATOM 1122 N N . ARG A 1 148 ? 9.549 57.054 20.706 1.00 17.76 148 ARG A N 1
ATOM 1123 C CA . ARG A 1 148 ? 9.506 56.161 21.861 1.00 20.81 148 ARG A CA 1
ATOM 1124 C C . ARG A 1 148 ? 9.234 54.720 21.461 1.00 18.08 148 ARG A C 1
ATOM 1125 O O . ARG A 1 148 ? 9.945 53.806 21.886 1.00 20.05 148 ARG A O 1
ATOM 1133 N N . THR A 1 149 ? 8.208 54.504 20.644 1.00 16.68 149 THR A N 1
ATOM 1134 C CA . THR A 1 149 ? 7.892 53.134 20.233 1.00 16.36 149 THR A CA 1
ATOM 1135 C C . THR A 1 149 ? 9.006 52.577 19.357 1.00 14.96 149 THR A C 1
ATOM 1136 O O . THR A 1 149 ? 9.318 51.392 19.420 1.00 14.31 149 THR A O 1
ATOM 1140 N N . LYS A 1 150 ? 9.634 53.426 18.546 1.00 14.52 150 LYS A N 1
ATOM 1141 C CA . LYS A 1 150 ? 10.739 52.958 17.716 1.00 12.14 150 LYS A CA 1
ATOM 1142 C C .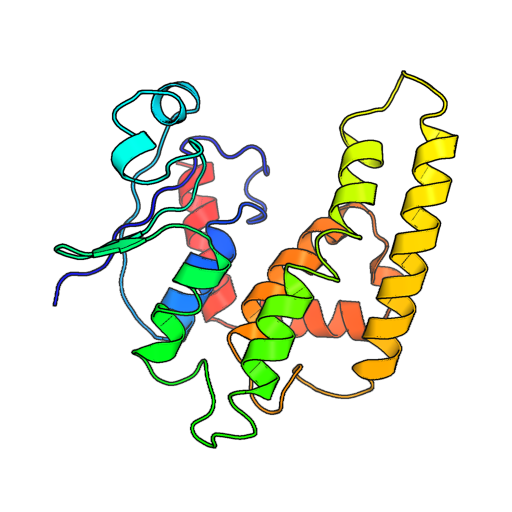 LYS A 1 150 ? 11.918 52.491 18.571 1.00 14.91 150 LYS A C 1
ATOM 1143 O O . LYS A 1 150 ? 12.545 51.464 18.282 1.00 14.67 150 LYS A O 1
ATOM 1149 N N . GLU A 1 151 ? 12.221 53.238 19.627 1.00 16.82 151 GLU A N 1
ATOM 1150 C CA . GLU A 1 151 ? 13.318 52.842 20.511 1.00 17.53 151 GLU A CA 1
ATOM 1151 C C . GLU A 1 151 ? 13.058 51.475 21.153 1.00 15.77 151 GLU A C 1
ATOM 1152 O O . GLU A 1 151 ? 13.941 50.619 21.182 1.00 15.91 151 GLU A O 1
ATOM 1158 N N . GLN A 1 152 ? 11.846 51.262 21.646 1.00 15.31 152 GLN A N 1
ATOM 1159 C CA . GLN A 1 152 ? 11.501 49.970 22.230 1.00 15.87 152 GLN A CA 1
ATOM 1160 C C . GLN A 1 152 ? 11.550 48.841 21.190 1.00 16.24 152 GLN A C 1
ATOM 1161 O O . GLN A 1 152 ? 11.993 47.719 21.489 1.00 14.91 152 GLN A O 1
ATOM 1167 N N . LEU A 1 153 ? 11.113 49.138 19.965 1.00 12.89 153 LEU A N 1
ATOM 1168 C CA . LEU A 1 153 ? 11.184 48.155 18.888 1.00 12.17 153 LEU A CA 1
ATOM 1169 C C . LEU A 1 153 ? 12.631 47.762 18.545 1.00 12.73 153 LEU A C 1
ATOM 1170 O O . LEU A 1 153 ? 12.962 46.573 18.426 1.00 11.89 153 LEU A O 1
ATOM 1175 N N . LEU A 1 154 ? 13.504 48.757 18.391 1.00 12.19 154 LEU A N 1
ATOM 1176 C CA . LEU A 1 154 ? 14.890 48.465 18.049 1.00 14.44 154 LEU A CA 1
ATOM 1177 C C . LEU A 1 154 ? 15.574 47.622 19.125 1.00 11.94 154 LEU A C 1
ATOM 1178 O O . LEU A 1 154 ? 16.363 46.743 18.807 1.00 12.85 154 LEU A O 1
ATOM 1183 N N . LYS A 1 155 ? 15.241 47.863 20.387 1.00 12.76 155 LYS A N 1
ATOM 1184 C CA . LYS A 1 155 ? 15.762 47.048 21.477 1.00 13.88 155 LYS A CA 1
ATOM 1185 C C . LYS A 1 155 ? 15.337 45.571 21.338 1.00 12.80 155 LYS A C 1
ATOM 1186 O O . LYS A 1 155 ? 16.153 44.666 21.483 1.00 12.73 155 LYS A O 1
ATOM 1192 N N . ARG A 1 156 ? 14.061 45.330 21.044 1.00 12.28 156 ARG A N 1
ATOM 1193 C CA . ARG A 1 156 ? 13.583 43.960 20.844 1.00 11.89 156 ARG A CA 1
ATOM 1194 C C . ARG A 1 156 ? 14.211 43.295 19.619 1.00 10.66 156 ARG A C 1
ATOM 1195 O O . ARG A 1 156 ? 14.512 42.103 19.646 1.00 11.06 156 ARG A O 1
ATOM 1203 N N . LEU A 1 157 ? 14.417 44.056 18.545 1.00 11.48 157 LEU A N 1
ATOM 1204 C CA . LEU A 1 157 ? 15.080 43.518 17.367 1.00 9.36 157 LEU A CA 1
ATOM 1205 C C . LEU A 1 157 ? 16.565 43.222 17.628 1.00 10.83 157 LEU A C 1
ATOM 1206 O O . LEU A 1 157 ? 17.080 42.215 17.164 1.00 10.57 157 LEU A O 1
ATOM 1211 N N . ASP A 1 158 ? 17.219 44.089 18.400 1.00 10.74 158 ASP A N 1
ATOM 1212 C CA . ASP A 1 158 ? 18.591 43.817 18.863 1.00 13.65 158 ASP A CA 1
ATOM 1213 C C . ASP A 1 158 ? 18.618 42.469 19.574 1.00 11.33 158 ASP A C 1
ATOM 1214 O O . ASP A 1 158 ? 19.459 41.624 19.305 1.00 11.95 158 ASP A O 1
ATOM 1219 N N . GLU A 1 159 ? 17.687 42.275 20.506 1.00 10.38 159 GLU A N 1
ATOM 1220 C CA . GLU A 1 159 ? 17.630 41.042 21.286 1.00 9.83 159 GLU A CA 1
ATOM 1221 C C . GLU A 1 159 ? 17.357 39.805 20.419 1.00 9.90 159 GLU A C 1
ATOM 1222 O O . GLU A 1 159 ? 18.005 38.756 20.565 1.00 11.71 159 GLU A O 1
ATOM 1228 N N . LEU A 1 160 ? 16.395 39.917 19.507 1.00 10.95 160 LEU A N 1
ATOM 1229 C CA . LEU A 1 160 ? 16.069 38.799 18.636 1.00 11.40 160 LEU A CA 1
ATOM 1230 C C . LEU A 1 160 ? 17.234 38.443 17.709 1.00 11.64 160 LEU A C 1
ATOM 1231 O O . LEU A 1 160 ? 17.537 37.272 17.473 1.00 12.37 160 LEU A O 1
ATOM 1236 N N . SER A 1 161 ? 17.872 39.477 17.172 1.00 11.32 161 SER A N 1
ATOM 1237 C CA . SER A 1 161 ? 19.004 39.300 16.256 1.00 11.75 161 SER A CA 1
ATOM 1238 C C . SER A 1 161 ? 20.189 38.627 16.955 1.00 12.70 161 SER A C 1
ATOM 1239 O O . SER A 1 161 ? 20.804 37.711 16.400 1.00 11.93 161 SER A O 1
ATOM 1242 N N . ALA A 1 162 ? 20.463 39.058 18.184 1.00 11.72 162 ALA A N 1
ATOM 1243 C CA . ALA A 1 162 ? 21.578 38.494 18.935 1.00 15.62 162 ALA A CA 1
ATOM 1244 C C . ALA A 1 162 ? 21.301 37.037 19.233 1.00 16.01 162 ALA A C 1
ATOM 1245 O O . ALA A 1 162 ? 22.185 36.175 19.152 1.00 17.53 162 ALA A O 1
ATOM 1247 N N . TRP A 1 163 ? 20.062 36.739 19.587 1.00 15.38 163 TRP A N 1
ATOM 1248 C CA . TRP A 1 163 ? 19.748 35.376 19.905 1.00 15.65 163 TRP A CA 1
ATOM 1249 C C . TRP A 1 163 ? 19.817 34.467 18.657 1.00 15.28 163 TRP A C 1
ATOM 1250 O O . TRP A 1 163 ? 20.339 33.343 18.718 1.00 17.27 163 TRP A O 1
ATOM 1261 N N . LEU A 1 164 ? 19.311 34.947 17.519 1.00 12.86 164 LEU A N 1
ATOM 1262 C CA . LEU A 1 164 ? 19.261 34.129 16.322 1.00 13.91 164 LEU A CA 1
ATOM 1263 C C . LEU A 1 164 ? 20.663 33.777 15.825 1.00 15.42 164 LEU A C 1
ATOM 1264 O O . LEU A 1 164 ? 20.887 32.671 15.358 1.00 15.37 164 LEU A O 1
ATOM 1269 N N . GLY A 1 165 ? 21.598 34.715 15.918 1.00 13.83 165 GLY A N 1
ATOM 1270 C CA . GLY A 1 165 ? 22.951 34.446 15.429 1.00 15.13 165 GLY A CA 1
ATOM 1271 C C . GLY A 1 165 ? 22.946 33.928 13.997 1.00 13.49 165 GLY A C 1
ATOM 1272 O O . GLY A 1 165 ? 22.363 34.568 13.115 1.00 14.28 165 GLY A O 1
ATOM 1273 N N . ASP A 1 166 ? 23.583 32.774 13.775 1.00 16.09 166 ASP A N 1
ATOM 1274 C CA . ASP A 1 166 ? 23.659 32.161 12.455 1.00 15.52 166 ASP A CA 1
ATOM 1275 C C . ASP A 1 166 ? 22.672 30.998 12.270 1.00 15.16 166 ASP A C 1
ATOM 1276 O O . ASP A 1 166 ? 22.799 30.213 11.328 1.00 19.59 166 ASP A O 1
ATOM 1281 N N . ARG A 1 167 ? 21.678 30.891 13.143 1.00 16.19 167 ARG A N 1
ATOM 1282 C CA . ARG A 1 167 ? 20.690 29.817 13.009 1.00 16.60 167 ARG A CA 1
ATOM 1283 C C . ARG A 1 167 ? 19.898 29.984 11.713 1.00 14.04 167 ARG A C 1
ATOM 1284 O O . ARG A 1 167 ? 19.522 31.110 11.358 1.00 14.99 167 ARG A O 1
ATOM 1292 N N . GLU A 1 168 ? 19.622 28.870 11.026 1.00 13.53 168 GLU A N 1
ATOM 1293 C CA . GLU A 1 168 ? 18.761 28.911 9.852 1.00 14.45 168 GLU A CA 1
ATOM 1294 C C . GLU A 1 168 ? 17.327 29.259 10.282 1.00 11.55 168 GLU A C 1
ATOM 1295 O O . GLU A 1 168 ? 16.709 30.134 9.686 1.00 11.89 168 GLU A O 1
ATOM 1301 N N . TRP A 1 169 ? 16.854 28.582 11.328 1.00 12.55 169 TRP A N 1
ATOM 1302 C CA . TRP A 1 169 ? 15.486 28.744 11.836 1.00 11.21 169 TRP A CA 1
ATOM 1303 C C . TRP A 1 169 ? 15.540 28.903 13.347 1.00 14.45 169 TRP A C 1
ATOM 1304 O O . TRP A 1 169 ? 16.597 28.738 13.960 1.00 15.10 169 TRP A O 1
ATOM 1315 N N . LEU A 1 170 ? 14.409 29.235 13.960 1.00 11.54 170 LEU A N 1
ATOM 1316 C CA . LEU A 1 170 ? 14.389 29.481 15.406 1.00 15.20 170 LEU A CA 1
ATOM 1317 C C . LEU A 1 170 ? 14.724 28.254 16.267 1.00 14.05 170 LEU A C 1
ATOM 1318 O O . LEU A 1 170 ? 15.423 28.395 17.281 1.00 20.36 170 LEU A O 1
ATOM 1323 N N . GLU A 1 171 ? 14.186 27.086 15.926 1.00 15.67 171 GLU A N 1
ATOM 1324 C CA . GLU A 1 171 ? 14.405 25.861 16.729 1.00 16.89 171 GLU A CA 1
ATOM 1325 C C . GLU A 1 171 ? 14.745 24.667 15.851 1.00 16.44 171 GLU A C 1
ATOM 1326 O O . GLU A 1 171 ? 13.901 23.807 15.589 1.00 21.65 171 GLU A O 1
ATOM 1332 N N . GLY A 1 172 ? 15.984 24.614 15.377 1.00 19.41 172 GLY A N 1
ATOM 1333 C CA . GLY A 1 172 ? 16.408 23.516 14.530 1.00 18.04 172 GLY A CA 1
ATOM 1334 C C . GLY A 1 172 ? 15.763 23.593 13.164 1.00 14.34 172 GLY A C 1
ATOM 1335 O O . GLY A 1 172 ? 16.026 24.524 12.399 1.00 22.78 172 GLY A O 1
ATOM 1336 N N . SER A 1 173 ? 14.895 22.642 12.858 1.00 18.35 173 SER A N 1
ATOM 1337 C CA A SER A 1 173 ? 14.274 22.604 11.544 0.35 17.17 173 SER A CA 1
ATOM 1338 C CA B SER A 1 173 ? 14.243 22.574 11.557 0.65 17.19 173 SER A CA 1
ATOM 1339 C C . SER A 1 173 ? 13.149 23.630 11.435 1.00 13.73 173 SER A C 1
ATOM 1340 O O . SER A 1 173 ? 12.599 24.086 12.443 1.00 13.48 173 SER A O 1
ATOM 1345 N N . PHE A 1 174 ? 12.833 23.998 10.202 1.00 12.22 174 PHE A N 1
ATOM 1346 C CA . PHE A 1 174 ? 11.734 24.916 9.944 1.00 9.89 174 PHE A CA 1
ATOM 1347 C C . PHE A 1 174 ? 10.499 24.459 10.733 1.00 10.32 174 PHE A C 1
ATOM 1348 O O . PHE A 1 174 ? 10.193 23.264 10.785 1.00 12.58 174 PHE A O 1
ATOM 1356 N N . SER A 1 175 ? 9.787 25.412 11.340 1.00 8.94 175 SER A N 1
ATOM 1357 C CA . SER A 1 175 ? 8.636 25.069 12.184 1.00 9.23 175 SER A CA 1
ATOM 1358 C C . SER A 1 175 ? 7.519 26.096 12.129 1.00 9.02 175 SER A C 1
ATOM 1359 O O . SER A 1 175 ? 7.649 27.181 11.534 1.00 8.45 175 SER A O 1
ATOM 1362 N N . ALA A 1 176 ? 6.412 25.755 12.785 1.00 8.13 176 ALA A N 1
ATOM 1363 C CA . ALA A 1 176 ? 5.328 26.706 12.978 1.00 9.10 176 ALA A CA 1
ATOM 1364 C C . ALA A 1 176 ? 5.788 28.005 13.646 1.00 8.47 176 ALA A C 1
ATOM 1365 O O . ALA A 1 176 ? 5.176 29.057 13.423 1.00 7.86 176 ALA A O 1
ATOM 1367 N N . ALA A 1 177 ? 6.846 27.956 14.463 1.00 7.73 177 ALA A N 1
ATOM 1368 C CA . ALA A 1 177 ? 7.340 29.196 15.057 1.00 7.26 177 ALA A CA 1
ATOM 1369 C C . ALA A 1 177 ? 7.862 30.142 13.979 1.00 6.92 177 ALA A C 1
ATOM 1370 O O . ALA A 1 177 ? 7.682 31.361 14.065 1.00 7.83 177 ALA A O 1
ATOM 1372 N N . ASP A 1 178 ? 8.531 29.583 12.966 1.00 7.70 178 ASP A N 1
ATOM 1373 C CA . ASP A 1 178 ? 9.065 30.428 11.914 1.00 7.54 178 ASP A CA 1
ATOM 1374 C C . ASP A 1 178 ? 7.953 31.035 11.074 1.00 6.62 178 ASP A C 1
ATOM 1375 O O . ASP A 1 178 ? 8.050 32.190 10.655 1.00 7.15 178 ASP A O 1
ATOM 1380 N N . ILE A 1 179 ? 6.896 30.271 10.830 1.00 7.39 179 ILE A N 1
ATOM 1381 C CA . ILE A 1 179 ? 5.747 30.826 10.109 1.00 8.33 179 ILE A CA 1
ATOM 1382 C C . ILE A 1 179 ? 5.218 32.062 10.842 1.00 6.41 179 ILE A C 1
ATOM 1383 O O . ILE A 1 179 ? 5.049 33.138 10.242 1.00 8.37 179 ILE A O 1
ATOM 1388 N N . LEU A 1 180 ? 4.960 31.923 12.139 1.00 6.25 180 LEU A N 1
ATOM 1389 C CA . LEU A 1 180 ? 4.388 33.042 12.893 1.00 7.17 180 LEU A CA 1
ATOM 1390 C C . LEU A 1 180 ? 5.364 34.207 13.011 1.00 8.02 180 LEU A C 1
ATOM 1391 O O . LEU A 1 180 ? 4.988 35.384 12.826 1.00 7.75 180 LEU A O 1
ATOM 1396 N N . MET A 1 181 ? 6.634 33.898 13.268 1.00 6.97 181 MET A N 1
ATOM 1397 C CA . MET A 1 181 ? 7.625 34.958 13.435 1.00 7.13 181 MET A CA 1
ATOM 1398 C C . MET A 1 181 ? 7.899 35.726 12.137 1.00 6.56 181 MET A C 1
ATOM 1399 O O . MET A 1 181 ? 7.982 36.962 12.152 1.00 7.62 181 MET A O 1
ATOM 1404 N N . ILE A 1 182 ? 8.019 35.010 11.028 1.00 7.39 182 ILE A N 1
ATOM 1405 C CA . ILE A 1 182 ? 8.265 35.675 9.759 1.00 8.20 182 ILE A CA 1
ATOM 1406 C C . ILE A 1 182 ? 7.071 36.520 9.325 1.00 7.51 182 ILE A C 1
ATOM 1407 O O . ILE A 1 182 ? 7.236 37.635 8.839 1.00 8.79 182 ILE A O 1
ATOM 1412 N N . CYS A 1 183 ? 5.853 36.021 9.518 1.00 7.18 183 CYS A N 1
ATOM 1413 C CA . CYS A 1 183 ? 4.693 36.828 9.146 1.00 7.60 183 CYS A CA 1
ATOM 1414 C C . CYS A 1 183 ? 4.586 38.100 9.990 1.00 9.87 183 CYS A C 1
ATOM 1415 O O . CYS A 1 183 ? 4.203 39.151 9.464 1.00 11.48 183 CYS A O 1
ATOM 1418 N N . VAL A 1 184 ? 4.956 38.009 11.264 1.00 7.91 184 VAL A N 1
ATOM 1419 C CA . VAL A 1 184 ? 5.012 39.194 12.136 1.00 10.78 184 VAL A CA 1
ATOM 1420 C C . VAL A 1 184 ? 6.090 40.183 11.637 1.00 9.38 184 VAL A C 1
ATOM 1421 O O . VAL A 1 184 ? 5.835 41.389 11.471 1.00 10.06 184 VAL A O 1
ATOM 1425 N N . LEU A 1 185 ? 7.292 39.681 11.383 1.00 7.79 185 LEU A N 1
ATOM 1426 C CA . LEU A 1 185 ? 8.399 40.546 10.963 1.00 9.12 185 LEU A CA 1
ATOM 1427 C C . LEU A 1 185 ? 8.119 41.229 9.630 1.00 9.98 185 LEU A C 1
ATOM 1428 O O . LEU A 1 185 ? 8.581 42.353 9.405 1.00 10.58 185 LEU A O 1
ATOM 1433 N N . ARG A 1 186 ? 7.368 40.572 8.752 1.00 8.66 186 ARG A N 1
ATOM 1434 C CA . ARG A 1 186 ? 7.037 41.174 7.464 1.00 10.44 186 ARG A CA 1
ATOM 1435 C C . ARG A 1 186 ? 6.244 42.468 7.577 1.00 10.40 186 ARG A C 1
ATOM 1436 O O . ARG A 1 186 ? 6.241 43.250 6.630 1.00 11.90 186 ARG A O 1
ATOM 1444 N N . ARG A 1 187 ? 5.591 42.705 8.724 1.00 9.89 187 ARG A N 1
ATOM 1445 C CA . ARG A 1 187 ? 4.919 43.992 8.927 1.00 10.68 187 ARG A CA 1
ATOM 1446 C C . ARG A 1 187 ? 5.890 45.165 8.950 1.00 15.10 187 ARG A C 1
ATOM 1447 O O . ARG A 1 187 ? 5.475 46.316 8.835 1.00 16.64 187 ARG A O 1
ATOM 1455 N N . LEU A 1 188 ? 7.182 44.869 9.050 1.00 11.04 188 LEU A N 1
ATOM 1456 C CA . LEU 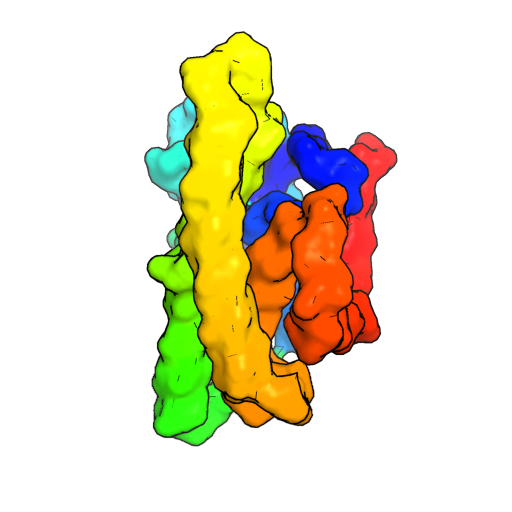A 1 188 ? 8.221 45.906 9.024 1.00 12.47 188 LEU A CA 1
ATOM 1457 C C . LEU A 1 188 ? 8.839 46.140 7.657 1.00 15.46 188 LEU A C 1
ATOM 1458 O O . LEU A 1 188 ? 9.703 47.021 7.527 1.00 16.24 188 LEU A O 1
ATOM 1463 N N . GLU A 1 189 ? 8.458 45.366 6.646 1.00 14.38 189 GLU A N 1
ATOM 1464 C CA . GLU A 1 189 ? 9.098 45.506 5.327 1.00 18.37 189 GLU A CA 1
ATOM 1465 C C . GLU A 1 189 ? 9.027 46.943 4.804 1.00 19.04 189 GLU A C 1
ATOM 1466 O O . GLU A 1 189 ? 10.042 47.500 4.403 1.00 18.84 189 GLU A O 1
ATOM 1472 N N . SER A 1 190 ? 7.842 47.543 4.845 1.00 17.74 190 SER A N 1
ATOM 1473 C CA . SER A 1 190 ? 7.619 48.876 4.284 1.00 21.79 190 SER A CA 1
ATOM 1474 C C . SER A 1 190 ? 8.430 49.974 4.983 1.00 22.53 190 SER A C 1
ATOM 1475 O O . SER A 1 190 ? 8.711 51.025 4.388 1.00 22.55 190 SER A O 1
ATOM 1478 N N . SER A 1 191 ? 8.808 49.729 6.236 1.00 20.08 191 SER A N 1
ATOM 1479 C CA . SER A 1 191 ? 9.525 50.715 7.049 1.00 15.93 191 SER A CA 1
ATOM 1480 C C . SER A 1 191 ? 11.021 50.728 6.741 1.00 19.94 191 SER A C 1
ATOM 1481 O O . SER A 1 191 ? 11.705 51.711 7.016 1.00 23.51 191 SER A O 1
ATOM 1484 N N . GLY A 1 192 ? 11.532 49.630 6.195 1.00 17.82 192 GLY A N 1
ATOM 1485 C CA . GLY A 1 192 ? 12.955 49.500 5.917 1.00 18.93 192 GLY A CA 1
ATOM 1486 C C . GLY A 1 192 ? 13.806 49.187 7.141 1.00 18.68 192 GLY A C 1
ATOM 1487 O O . GLY A 1 192 ? 15.021 48.991 7.032 1.00 21.34 192 GLY A O 1
ATOM 1488 N N . ILE A 1 193 ? 13.171 49.110 8.308 1.00 17.13 193 ILE A N 1
ATOM 1489 C CA . ILE A 1 193 ? 13.902 48.877 9.555 1.00 20.98 193 ILE A CA 1
ATOM 1490 C C . ILE A 1 193 ? 14.751 47.599 9.553 1.00 19.52 193 ILE A C 1
ATOM 1491 O O . ILE A 1 193 ? 15.838 47.560 10.139 1.00 19.89 193 ILE A O 1
ATOM 1496 N N . LEU A 1 194 ? 14.279 46.554 8.888 1.00 18.20 194 LEU A N 1
ATOM 1497 C CA . LEU A 1 194 ? 15.019 45.291 8.886 1.00 18.54 194 LEU A CA 1
ATOM 1498 C C . LEU A 1 194 ? 16.338 45.336 8.120 1.00 21.50 194 LEU A C 1
ATOM 1499 O O . LEU A 1 194 ? 17.181 44.460 8.287 1.00 21.20 194 LEU A O 1
ATOM 1504 N N . LYS A 1 195 ? 16.522 46.342 7.275 1.00 19.72 195 LYS A N 1
ATOM 1505 C CA . LYS A 1 195 ? 17.794 46.483 6.563 1.00 22.92 195 LYS A CA 1
ATOM 1506 C C . LYS A 1 195 ? 18.949 46.682 7.548 1.00 24.97 195 LYS A C 1
ATOM 1507 O O . LYS A 1 195 ? 20.098 46.375 7.238 1.00 26.02 195 LYS A O 1
ATOM 1513 N N . ASP A 1 196 ? 18.640 47.184 8.739 1.00 20.49 196 ASP A N 1
ATOM 1514 C CA . ASP A 1 196 ? 19.658 47.388 9.759 1.00 21.35 196 ASP A CA 1
ATOM 1515 C C . ASP A 1 196 ? 19.918 46.139 10.599 1.00 20.47 196 ASP A C 1
ATOM 1516 O O . ASP A 1 196 ? 20.749 46.158 11.501 1.00 21.88 196 ASP A O 1
ATOM 1521 N N . TYR A 1 197 ? 19.209 45.055 10.284 1.00 16.73 197 TYR A N 1
ATOM 1522 C CA . TYR A 1 197 ? 19.369 43.792 10.993 1.00 16.02 197 TYR A CA 1
ATOM 1523 C C . TYR A 1 197 ? 19.593 42.663 9.991 1.00 16.63 197 TYR A C 1
ATOM 1524 O O . TYR A 1 197 ? 18.677 41.896 9.674 1.00 14.61 197 TYR A O 1
ATOM 1533 N N . GLY A 1 198 ? 20.816 42.567 9.480 1.00 15.61 198 GLY A N 1
ATOM 1534 C CA . GLY A 1 198 ? 21.104 41.692 8.365 1.00 17.03 198 GLY A CA 1
ATOM 1535 C C . GLY A 1 198 ? 20.621 40.267 8.560 1.00 13.65 198 GLY A C 1
ATOM 1536 O O . GLY A 1 198 ? 20.075 39.675 7.630 1.00 15.02 198 GLY A O 1
ATOM 1537 N N . ASN A 1 199 ? 20.829 39.697 9.749 1.00 14.13 199 ASN A N 1
ATOM 1538 C CA . ASN A 1 199 ? 20.424 38.309 9.948 1.00 12.80 199 ASN A CA 1
ATOM 1539 C C . ASN A 1 199 ? 18.898 38.143 10.010 1.00 10.15 199 ASN A C 1
ATOM 1540 O O . ASN A 1 199 ? 18.379 37.139 9.556 1.00 12.03 199 ASN A O 1
ATOM 1545 N N . LEU A 1 200 ? 18.192 39.152 10.513 1.00 10.83 200 LEU A N 1
ATOM 1546 C CA . LEU A 1 200 ? 16.725 39.099 10.511 1.00 11.07 200 LEU A CA 1
ATOM 1547 C C . LEU A 1 200 ? 16.149 39.239 9.110 1.00 11.14 200 LEU A C 1
ATOM 1548 O O . LEU A 1 200 ? 15.200 38.528 8.746 1.00 10.82 200 LEU A O 1
ATOM 1553 N N . LEU A 1 201 ? 16.717 40.146 8.313 1.00 11.78 201 LEU A N 1
ATOM 1554 C CA . LEU A 1 201 ? 16.337 40.291 6.916 1.00 12.14 201 LEU A CA 1
ATOM 1555 C C . LEU A 1 201 ? 16.543 38.984 6.154 1.00 13.80 201 LEU A C 1
ATOM 1556 O O . LEU A 1 201 ? 15.674 38.542 5.409 1.00 12.99 201 LEU A O 1
ATOM 1561 N N . ALA A 1 202 ? 17.704 38.365 6.337 1.00 11.34 202 ALA A N 1
ATOM 1562 C CA . ALA A 1 202 ? 18.021 37.115 5.656 1.00 11.24 202 ALA A CA 1
ATOM 1563 C C . ALA A 1 202 ? 17.086 35.992 6.103 1.00 9.00 202 ALA A C 1
ATOM 1564 O O . ALA A 1 202 ? 16.698 35.136 5.300 1.00 12.31 202 ALA A O 1
ATOM 1566 N N . TYR A 1 203 ? 16.743 35.998 7.390 1.00 10.41 203 TYR A N 1
ATOM 1567 C CA . TYR A 1 203 ? 15.798 35.036 7.964 1.00 9.96 203 TYR A CA 1
ATOM 1568 C C . TYR A 1 203 ? 14.412 35.163 7.301 1.00 10.13 203 TYR A C 1
ATOM 1569 O O . TYR A 1 203 ? 13.847 34.182 6.829 1.00 10.08 203 TYR A O 1
ATOM 1578 N N . VAL A 1 204 ? 13.901 36.381 7.222 1.00 9.83 204 VAL A N 1
ATOM 1579 C CA . VAL A 1 204 ? 12.621 36.619 6.553 1.00 9.83 204 VAL A CA 1
ATOM 1580 C C . VAL A 1 204 ? 12.693 36.158 5.089 1.00 10.53 204 VAL A C 1
ATOM 1581 O O . VAL A 1 204 ? 11.782 35.487 4.600 1.00 10.20 204 VAL A O 1
ATOM 1585 N N . GLU A 1 205 ? 13.776 36.506 4.391 1.00 11.56 205 GLU A N 1
ATOM 1586 C CA . GLU A 1 205 ? 13.927 36.086 3.001 1.00 10.91 205 GLU A CA 1
ATOM 1587 C C . GLU A 1 205 ? 14.013 34.564 2.853 1.00 9.62 205 GLU A C 1
ATOM 1588 O O . GLU A 1 205 ? 13.476 34.000 1.880 1.00 10.93 205 GLU A O 1
ATOM 1594 N N . ARG A 1 206 ? 14.652 33.884 3.802 1.00 11.34 206 ARG A N 1
ATOM 1595 C CA . ARG A 1 206 ? 14.707 32.418 3.764 1.00 11.34 206 ARG A CA 1
ATOM 1596 C C . ARG A 1 206 ? 13.298 31.806 3.798 1.00 9.58 206 ARG A C 1
ATOM 1597 O O . ARG A 1 206 ? 13.006 30.823 3.103 1.00 10.59 206 ARG A O 1
ATOM 1605 N N . GLY A 1 207 ? 12.427 32.379 4.630 1.00 10.62 207 GLY A N 1
ATOM 1606 C CA . GLY A 1 207 ? 11.050 31.910 4.696 1.00 9.94 207 GLY A CA 1
ATOM 1607 C C . GLY A 1 207 ? 10.274 32.204 3.410 1.00 8.51 207 GLY A C 1
ATOM 1608 O O . GLY A 1 207 ? 9.542 31.352 2.906 1.00 9.77 207 GLY A O 1
ATOM 1609 N N . LYS A 1 208 ? 10.431 33.416 2.890 1.00 8.85 208 LYS A N 1
ATOM 1610 C CA . LYS A 1 208 ? 9.714 33.842 1.687 1.00 8.44 208 LYS A CA 1
ATOM 1611 C C . LYS A 1 208 ? 10.114 33.039 0.455 1.00 11.42 208 LYS A C 1
ATOM 1612 O O . LYS A 1 208 ? 9.335 32.954 -0.500 1.00 11.53 208 LYS A O 1
ATOM 1618 N N . ALA A 1 209 ? 11.309 32.436 0.475 1.00 9.81 209 ALA A N 1
ATOM 1619 C CA . ALA A 1 209 ? 11.767 31.633 -0.652 1.00 9.67 209 ALA A CA 1
ATOM 1620 C C . ALA A 1 209 ? 11.199 30.213 -0.653 1.00 11.48 209 ALA A C 1
ATOM 1621 O O . ALA A 1 209 ? 11.354 29.488 -1.635 1.00 11.31 209 ALA A O 1
ATOM 1623 N N . ARG A 1 210 ? 10.543 29.787 0.423 1.00 9.82 210 ARG A N 1
ATOM 1624 C CA . ARG A 1 210 ? 10.002 28.431 0.450 1.00 9.90 210 ARG A CA 1
ATOM 1625 C C . ARG A 1 210 ? 8.803 28.290 -0.498 1.00 8.92 210 ARG A C 1
ATOM 1626 O O . ARG A 1 210 ? 7.953 29.172 -0.578 1.00 9.77 210 ARG A O 1
ATOM 1634 N N . PRO A 1 211 ? 8.700 27.163 -1.217 1.00 9.85 211 PRO A N 1
ATOM 1635 C CA . PRO A 1 211 ? 7.581 27.024 -2.161 1.00 11.06 211 PRO A CA 1
ATOM 1636 C C . PRO A 1 211 ? 6.199 27.132 -1.522 1.00 8.59 211 PRO A C 1
ATOM 1637 O O . PRO A 1 211 ? 5.278 27.664 -2.160 1.00 9.80 211 PRO A O 1
ATOM 1641 N N . ALA A 1 212 ? 6.040 26.644 -0.292 1.00 9.14 212 ALA A N 1
ATOM 1642 C CA . ALA A 1 212 ? 4.738 26.784 0.378 1.00 8.81 212 ALA A CA 1
ATOM 1643 C C . ALA A 1 212 ? 4.398 28.244 0.653 1.00 8.09 212 ALA A C 1
ATOM 1644 O O . ALA A 1 212 ? 3.225 28.611 0.626 1.00 8.36 212 ALA A O 1
ATOM 1646 N N . PHE A 1 213 ? 5.405 29.063 0.959 1.00 8.68 213 PHE A N 1
ATOM 1647 C CA . PHE A 1 213 ? 5.149 30.482 1.159 1.00 7.59 213 PHE A CA 1
ATOM 1648 C C . PHE A 1 213 ? 4.602 31.088 -0.141 1.00 8.91 213 PHE A C 1
ATOM 1649 O O . PHE A 1 213 ? 3.617 31.837 -0.121 1.00 8.94 213 PHE A O 1
ATOM 1657 N N . LYS A 1 214 ? 5.220 30.753 -1.273 1.00 9.67 214 LYS A N 1
ATOM 1658 C CA . LYS A 1 214 ? 4.791 31.295 -2.554 1.00 8.29 214 LYS A CA 1
ATOM 1659 C C . LYS A 1 214 ? 3.384 30.828 -2.902 1.00 8.52 214 LYS A C 1
ATOM 1660 O O . LYS A 1 214 ? 2.587 31.611 -3.429 1.00 10.39 214 LYS A O 1
ATOM 1666 N N . ARG A 1 215 ? 3.060 29.570 -2.610 1.00 8.11 215 ARG A N 1
ATOM 1667 C CA . ARG A 1 215 ? 1.699 29.103 -2.897 1.00 9.90 215 ARG A CA 1
ATOM 1668 C C . ARG A 1 215 ? 0.673 29.867 -2.062 1.00 8.72 215 ARG A C 1
ATOM 1669 O O . ARG A 1 215 ? -0.385 30.261 -2.548 1.00 10.70 215 ARG A O 1
ATOM 1677 N N . ALA A 1 216 ? 0.974 30.078 -0.789 1.00 8.69 216 ALA A N 1
ATOM 1678 C CA . ALA A 1 216 ? 0.081 30.864 0.066 1.00 9.31 216 ALA A CA 1
ATOM 1679 C C . ALA A 1 216 ? -0.017 32.316 -0.390 1.00 8.52 216 ALA A C 1
ATOM 1680 O O . ALA A 1 216 ? -1.099 32.873 -0.441 1.00 9.04 216 ALA A O 1
ATOM 1682 N N . PHE A 1 217 ? 1.118 32.917 -0.723 1.00 9.03 217 PHE A N 1
ATOM 1683 C CA . PHE A 1 217 ? 1.146 34.309 -1.143 1.00 10.41 217 PHE A CA 1
ATOM 1684 C C . PHE A 1 217 ? 0.360 34.504 -2.438 1.00 11.20 217 PHE A C 1
ATOM 1685 O O . PHE A 1 217 ? -0.409 35.460 -2.568 1.00 10.27 217 PHE A O 1
ATOM 1693 N N . ASP A 1 218 ? 0.547 33.607 -3.402 1.00 10.24 218 ASP A N 1
ATOM 1694 C CA . ASP A 1 218 ? -0.164 33.729 -4.680 1.00 10.36 218 ASP A CA 1
ATOM 1695 C C . ASP A 1 218 ? -1.670 33.592 -4.473 1.00 11.36 218 ASP A C 1
ATOM 1696 O O . ASP A 1 218 ? -2.469 34.226 -5.172 1.00 12.41 218 ASP A O 1
ATOM 1701 N N . ALA A 1 219 ? -2.078 32.768 -3.508 1.00 9.52 219 ALA A N 1
ATOM 1702 C CA . ALA A 1 219 ? -3.500 32.602 -3.256 1.00 9.49 219 ALA A CA 1
ATOM 1703 C C . ALA A 1 219 ? -4.149 33.836 -2.633 1.00 11.58 219 ALA A C 1
ATOM 1704 O O . ALA A 1 219 ? -5.247 34.232 -3.049 1.00 11.81 219 ALA A O 1
ATOM 1706 N N . GLN A 1 220 ? -3.501 34.474 -1.658 1.00 10.55 220 GLN A N 1
ATOM 1707 C CA . GLN A 1 220 ? -4.073 35.706 -1.122 1.00 11.03 220 GLN A CA 1
ATOM 1708 C C . GLN A 1 220 ? -4.071 36.805 -2.198 1.00 12.62 220 GLN A C 1
ATOM 1709 O O . GLN A 1 220 ? -4.991 37.616 -2.268 1.00 12.22 220 GLN A O 1
ATOM 1715 N N . LEU A 1 221 ? -3.066 36.791 -3.063 1.00 10.64 221 LEU A N 1
ATOM 1716 C CA . LEU A 1 221 ? -2.969 37.806 -4.111 1.00 12.39 221 LEU A CA 1
ATOM 1717 C C . LEU A 1 221 ? -4.118 37.623 -5.107 1.00 14.78 221 LEU A C 1
ATOM 1718 O O . LEU A 1 221 ? -4.688 38.613 -5.575 1.00 16.15 221 LEU A O 1
ATOM 1723 N N . ALA A 1 222 ? -4.496 36.371 -5.382 1.00 13.36 222 ALA A N 1
ATOM 1724 C CA . ALA A 1 222 ? -5.599 36.075 -6.305 1.00 15.74 222 ALA A CA 1
ATOM 1725 C C . ALA A 1 222 ? -6.935 36.561 -5.755 1.00 15.50 222 ALA A C 1
ATOM 1726 O O . ALA A 1 222 ? -7.805 36.980 -6.512 1.00 15.67 222 ALA A O 1
ATOM 1728 N N . VAL A 1 223 ? -7.118 36.491 -4.439 1.00 13.29 223 VAL A N 1
ATOM 1729 C CA . VAL A 1 223 ? -8.311 37.053 -3.836 1.00 15.02 223 VAL A CA 1
ATOM 1730 C C . VAL A 1 223 ? -8.322 38.563 -4.068 1.00 17.42 223 VAL A C 1
ATOM 1731 O O . VAL A 1 223 ? -9.350 39.131 -4.427 1.00 19.14 223 VAL A O 1
ATOM 1735 N N . PHE A 1 224 ? -7.163 39.195 -3.883 1.00 15.10 224 PHE A N 1
ATOM 1736 C CA . PHE A 1 224 ? -6.993 40.640 -4.051 1.00 19.21 224 PHE A CA 1
ATOM 1737 C C . PHE A 1 224 ? -7.286 41.104 -5.478 1.00 23.59 224 PHE A C 1
ATOM 1738 O O . PHE A 1 224 ? -7.922 42.137 -5.679 1.00 22.22 224 PHE A O 1
ATOM 1746 N N . THR A 1 225 ? -6.820 40.337 -6.460 1.00 19.48 225 THR A N 1
ATOM 1747 C CA . THR A 1 225 ? -6.908 40.748 -7.862 1.00 26.69 225 THR A CA 1
ATOM 1748 C C . THR A 1 225 ? -8.147 40.185 -8.542 1.00 35.58 225 THR A C 1
ATOM 1749 O O . THR A 1 225 ? -8.362 40.413 -9.734 1.00 48.21 225 THR A O 1
ATOM 1753 N N . ALA A 1 226 ? -8.955 39.443 -7.789 1.00 32.35 226 ALA A N 1
ATOM 1754 C CA . ALA A 1 226 ? -10.158 38.821 -8.339 1.00 36.25 226 ALA A CA 1
ATOM 1755 C C . ALA A 1 226 ? -11.094 39.869 -8.932 1.00 46.54 226 ALA A C 1
ATOM 1756 O O . ALA A 1 226 ? -12.231 40.025 -8.484 1.00 44.04 226 ALA A O 1
#

Sequence (213 aa):
KPNPTIITVFERSPDGGRGLARRDMPVRWALEEVGQPYHVRRRLSFEAMKEASSHLAYQPFGQIPSYEQGDLILFESGAIVMMHIAQHHSSGLLPEDQLRRRARTVAWMFAALNNTIEPSSSILNFTTVWLFERNEPWHEARLARTKEQLLKRLDELSAWLGDREWLEGSSFSAADILMICVLRRLESSGILKDYGNLLAYVERGKARPAFKRAFDAQLAVFTA

Solvent-accessible surface area: 11043 Å² total; per-residue (Å²): 142,82,54,0,38,0,3,3,36,60,181,26,99,14,47,4,112,4,33,17,80,10,1,7,0,4,0,0,1,38,43,28,58,33,86,35,96,53,84,120,13,37,96,115,33,15,165,99,84,83,5,83,75,53,9,68,144,16,110,15,4,3,8,60,44,51,156,65,72,40,65,94,9,12,47,0,0,39,44,2,1,77,131,70,92,55,1,12,20,129,66,129,130,109,46,64,106,0,36,58,46,4,130,24,0,48,114,65,7,20,52,9,0,40,89,8,12,59,8,51,95,161,34,129,107,92,122,54,24,141,50,99,33,61,190,25,87,129,82,0,59,106,75,0,79,74,9,23,84,94,2,40,150,109,102,16,1,20,56,80,17,1,0,0,0,0,3,0,0,16,8,0,11,80,0,66,72,31,26,14,5,159,122,24,51,42,0,64,44,1,1,80,78,0,59,84,68,95,5,8,124,113,0,51,61,33,14,65,57,26,93,95,100

CATH classification: 3.40.30.10 (+1 more: 1.20.1050.10)

Secondary structure (DSSP, 8-state):
-PPPEEEEESS-TTTTSS-STHHHHHHHHHHHT---EEEEE-HHHHTSTTGGGT-TTS-S-EEEETTEEEE-HHHHHHHHHHHSSSSS-SSHHHHHHHHHHHHHIIIIIHHHHHHHHIIIII-TTSSSHHHHHHHHHHHHHHHHHHHHHHHTT-SSTTSS--HHHHHHHHHHGGGGGGTGGGG-HHHHHHHHHHHTSHHHHHHHHHHHHHHH-

Nearest PDB structures (foldseek):
  2ycd-assembly1_A-2  TM=1.005E+00  e=9.269E-35  Agrobacterium tumefaciens
  3lq7-assembly1_A  TM=9.912E-01  e=8.576E-30  Agrobacterium fabrum str. C58
  3lq7-assembly2_C-2  TM=9.892E-01  e=1.138E-28  Agrobacterium fabrum str. C58
  3lq7-assembly1_B  TM=9.891E-01  e=7.161E-28  Agrobacterium fabrum str. C58
  4nax-assembly1_B  TM=8.351E-01  e=3.460E-10  Pseudomonas putida F1

Foldseek 3Di:
DDAKEKEDALADPPLLQQLDLVLLLLLLCLQQVGDHHYDHAYLVRLPDPVVCVQPVVSDDIWMDDPVDIGDDSLVSSVVSPVPGPDAADPDPVLRVVLVVLSCCLVPPLLVLLCQQVCLVPVPPPPPPSVVSNVVSVVSNVVSLVVVLVQCPPPLADRHGHHSSLSSNLSSCVSCVVVCVCVVRVVNVVSNVSSCPDPSSVVSSVVSSVSNVD

InterPro domains:
  IPR004045 Glutathione S-transferase, N-terminal [PF02798] (30-95)
  IPR004045 Glutathione S-transferase, N-terminal [PS50404] (22-101)
  IPR004046 Glutathione S-transferase, C-terminal [PF00043] (145-211)
  IPR010987 Glutathione S-transferase, C-terminal-like [PS50405] (104-230)
  IPR036249 Thioredoxin-like superfamily [SSF52833] (36-96)
  IPR036282 Glutathione S-transferase, C-terminal domain superfamily [SSF47616] (97-219)
  IPR040079 Glutathione transferase family [SFLDS00019] (38-210)

Radius of gyration: 17.48 Å; Cα contacts (8 Å, |Δi|>4): 300; chains: 1; bounding box: 48×51×33 Å

Organism: Agrobacterium fabrum (strain C58 / ATCC 33970) (NCBI:txid176299)

B-factor: mean 19.55, std 12.05, range [6.08, 71.1]